Protein AF-A0A3M2A270-F1 (afdb_monomer)

Solvent-accessible surface area (backbone atoms only — not comparable to full-atom values): 14674 Å² total; per-residue (Å²): 142,79,84,81,78,90,74,83,84,80,86,84,86,82,88,83,82,82,80,86,82,91,83,84,91,77,89,85,78,90,77,74,92,72,72,84,69,76,42,48,22,51,71,45,79,48,80,58,94,58,34,42,34,39,27,32,28,34,32,36,78,49,80,43,81,48,70,72,52,77,83,50,47,37,40,48,49,66,48,40,52,73,18,53,33,49,74,41,54,30,77,62,68,30,42,32,30,38,33,34,88,88,45,78,44,83,59,48,69,48,67,34,41,92,74,5,40,32,77,47,40,52,64,62,50,37,56,42,28,46,78,70,79,40,53,66,89,52,38,46,32,38,24,30,26,76,84,20,28,40,37,75,46,55,43,62,60,51,51,53,50,46,51,55,51,51,51,55,34,39,77,70,74,45,77,56,40,52,57,50,25,69,77,36,66,87,43,88,62,19,64,57,23,44,51,54,33,50,51,55,48,50,54,52,48,58,60,50,42,64,49,18,70,78,33,63,69,44,20,55,49,44,54,69,74,40,79,83,43,94,59,44,66,67,37,48,49,49,47,53,60,56,53,66,74,65,69,71,87,79,75,134

Structure (mmCIF, N/CA/C/O backbone):
data_AF-A0A3M2A270-F1
#
_entry.id   AF-A0A3M2A270-F1
#
loop_
_atom_site.group_PDB
_atom_site.id
_atom_site.type_symbol
_atom_site.label_atom_id
_atom_site.label_alt_id
_atom_site.label_comp_id
_atom_site.label_asym_id
_atom_site.label_entity_id
_atom_site.label_seq_id
_atom_site.pdbx_PDB_ins_code
_atom_site.Cartn_x
_atom_site.Cartn_y
_atom_site.Cartn_z
_atom_site.occupancy
_atom_site.B_iso_or_equiv
_atom_site.auth_seq_id
_atom_site.auth_comp_id
_atom_site.auth_asym_id
_atom_site.auth_atom_id
_atom_site.pdbx_PDB_model_num
ATOM 1 N N . MET A 1 1 ? 12.424 -15.930 32.759 1.00 36.59 1 MET A N 1
ATOM 2 C CA . MET A 1 1 ? 13.351 -16.414 31.714 1.00 36.59 1 MET A CA 1
ATOM 3 C C . MET A 1 1 ? 12.569 -17.332 30.791 1.00 36.59 1 MET A C 1
ATOM 5 O O . MET A 1 1 ? 12.272 -18.450 31.177 1.00 36.59 1 MET A O 1
ATOM 9 N N . GLY A 1 2 ? 12.135 -16.823 29.640 1.00 3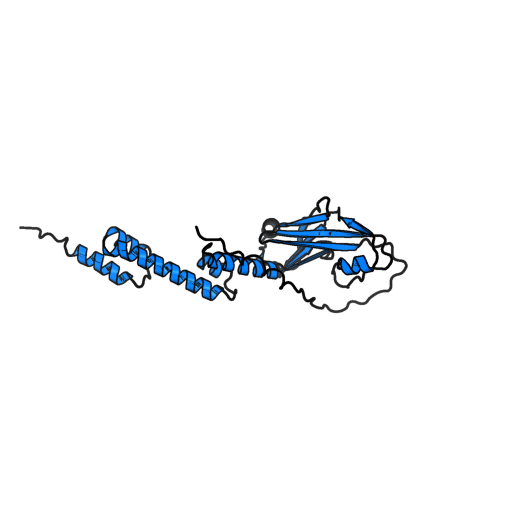9.31 2 GLY A N 1
ATOM 10 C CA . GLY A 1 2 ? 11.423 -17.592 28.618 1.00 39.31 2 GLY A CA 1
ATOM 11 C C . GLY A 1 2 ? 12.088 -17.311 27.277 1.00 39.31 2 GLY A C 1
ATOM 12 O O . GLY A 1 2 ? 12.294 -16.148 26.934 1.00 39.31 2 GLY A O 1
ATOM 13 N N . ALA A 1 3 ? 12.508 -18.362 26.581 1.00 34.25 3 ALA A N 1
ATOM 14 C CA . ALA A 1 3 ? 13.223 -18.261 25.316 1.00 34.25 3 ALA A CA 1
ATOM 15 C C . ALA A 1 3 ? 12.341 -17.607 24.230 1.00 34.25 3 ALA A C 1
ATOM 17 O O . ALA A 1 3 ? 11.165 -17.960 24.114 1.00 34.25 3 ALA A O 1
ATOM 18 N N . PRO A 1 4 ? 12.866 -16.684 23.404 1.00 40.19 4 PRO A N 1
ATOM 19 C CA . PRO A 1 4 ? 12.121 -16.179 22.261 1.00 40.19 4 PRO A CA 1
ATOM 20 C C . PRO A 1 4 ? 12.062 -17.247 21.159 1.00 40.19 4 PRO A C 1
ATOM 22 O O . PRO A 1 4 ? 13.083 -17.711 20.653 1.00 40.19 4 PRO A O 1
ATOM 25 N N . ASN A 1 5 ? 10.836 -17.622 20.791 1.00 36.44 5 ASN A N 1
ATOM 26 C CA . ASN A 1 5 ? 10.499 -18.548 19.712 1.00 36.44 5 ASN A CA 1
ATOM 27 C C . ASN A 1 5 ? 11.196 -18.181 18.388 1.00 36.44 5 ASN A C 1
ATOM 29 O O . ASN A 1 5 ? 10.810 -17.238 17.694 1.00 36.44 5 ASN A O 1
ATOM 33 N N . ALA A 1 6 ? 12.173 -18.997 17.991 1.00 33.81 6 ALA A N 1
ATOM 34 C CA . ALA A 1 6 ? 12.924 -18.917 16.738 1.00 33.81 6 ALA A CA 1
ATOM 35 C C . ALA A 1 6 ? 12.150 -19.463 15.513 1.00 33.81 6 ALA A C 1
ATOM 37 O O . ALA A 1 6 ? 12.722 -20.111 14.639 1.00 33.81 6 ALA A O 1
ATOM 38 N N . LEU A 1 7 ? 10.840 -19.202 15.427 1.00 32.75 7 LEU A N 1
ATOM 39 C CA . LEU A 1 7 ? 9.962 -19.695 14.348 1.00 32.75 7 LEU A CA 1
ATOM 40 C C . LEU A 1 7 ? 9.425 -18.587 13.419 1.00 32.75 7 LEU A C 1
ATOM 42 O O . LEU A 1 7 ? 8.662 -18.859 12.497 1.00 32.75 7 LEU A O 1
ATOM 46 N N . GLY A 1 8 ? 9.855 -17.335 13.602 1.00 29.48 8 GLY A N 1
ATOM 47 C CA . GLY A 1 8 ? 9.321 -16.179 12.867 1.00 29.48 8 GLY A CA 1
ATOM 48 C C . GLY A 1 8 ? 9.911 -15.892 11.478 1.00 29.48 8 GLY A C 1
ATOM 49 O O . GLY A 1 8 ? 9.420 -14.984 10.810 1.00 29.48 8 GLY A O 1
ATOM 50 N N . THR A 1 9 ? 10.944 -16.611 11.020 1.00 33.28 9 THR A N 1
ATOM 51 C CA . THR A 1 9 ? 11.803 -16.117 9.914 1.00 33.28 9 THR A CA 1
ATOM 52 C C . THR A 1 9 ? 11.774 -16.954 8.626 1.00 33.28 9 THR A C 1
ATOM 54 O O . THR A 1 9 ? 12.544 -16.676 7.712 1.00 33.28 9 THR A O 1
ATOM 57 N N . ARG A 1 10 ? 10.903 -17.968 8.490 1.00 30.94 10 ARG A N 1
ATOM 58 C CA . ARG A 1 10 ? 10.929 -18.887 7.322 1.00 30.94 10 ARG A CA 1
ATOM 59 C C . ARG A 1 10 ? 9.674 -18.935 6.433 1.00 30.94 10 ARG A C 1
ATOM 61 O O . ARG A 1 10 ? 9.600 -19.792 5.564 1.00 30.94 10 ARG A O 1
ATOM 68 N N . LEU A 1 11 ? 8.740 -17.986 6.547 1.00 29.84 11 LEU A N 1
ATOM 69 C CA . LEU A 1 11 ? 7.488 -17.977 5.756 1.00 29.84 11 LEU A CA 1
ATOM 70 C C . LEU A 1 11 ? 7.346 -16.823 4.737 1.00 29.84 11 LEU A C 1
ATOM 72 O O . LEU A 1 11 ? 6.239 -16.438 4.384 1.00 29.84 11 LEU A O 1
ATOM 76 N N . LEU A 1 12 ? 8.452 -16.272 4.221 1.00 31.42 12 LEU A N 1
ATOM 77 C CA . LEU A 1 12 ? 8.430 -15.118 3.295 1.00 31.42 12 LEU A CA 1
ATOM 78 C C . LEU A 1 12 ? 9.145 -15.351 1.950 1.00 31.42 12 LEU A C 1
ATOM 80 O O . LEU A 1 12 ? 9.629 -14.406 1.333 1.00 31.42 12 LEU A O 1
ATOM 84 N N . ALA A 1 13 ? 9.196 -16.596 1.465 1.00 30.08 13 ALA A N 1
ATOM 85 C CA . ALA A 1 13 ? 9.806 -16.922 0.167 1.00 30.08 13 ALA A CA 1
ATOM 86 C C . ALA A 1 13 ? 8.816 -17.324 -0.945 1.00 30.08 13 ALA A C 1
ATOM 88 O O . ALA A 1 13 ? 9.240 -17.514 -2.081 1.00 30.08 13 ALA A O 1
ATOM 89 N N . ALA A 1 14 ? 7.509 -17.412 -0.690 1.00 31.69 14 ALA A N 1
ATOM 90 C CA . ALA A 1 14 ? 6.562 -17.883 -1.703 1.00 31.69 14 ALA A CA 1
ATOM 91 C C . ALA A 1 14 ? 5.231 -17.123 -1.640 1.00 31.69 14 ALA A C 1
ATOM 93 O O . ALA A 1 14 ? 4.373 -17.473 -0.844 1.00 31.69 14 ALA A O 1
ATOM 94 N N . ALA A 1 15 ? 5.092 -16.072 -2.459 1.00 29.25 15 ALA A N 1
ATOM 95 C CA . ALA A 1 15 ? 3.832 -15.625 -3.086 1.00 29.25 15 ALA A CA 1
ATOM 96 C C . ALA A 1 15 ? 3.999 -14.239 -3.745 1.00 29.25 15 ALA A C 1
ATOM 98 O O . ALA A 1 15 ? 3.350 -13.273 -3.359 1.00 29.25 15 ALA A O 1
ATOM 99 N N . VAL A 1 16 ? 4.865 -14.119 -4.756 1.00 30.89 16 VAL A N 1
ATOM 100 C CA . VAL A 1 16 ? 4.765 -13.030 -5.750 1.00 30.89 16 VAL A CA 1
ATOM 101 C C . VAL A 1 16 ? 5.110 -13.606 -7.126 1.00 30.89 16 VAL A C 1
ATOM 103 O O . VAL A 1 16 ? 6.147 -13.300 -7.715 1.00 30.89 16 VAL A O 1
ATOM 106 N N . ALA A 1 17 ? 4.244 -14.489 -7.625 1.00 32.25 17 ALA A N 1
ATOM 107 C CA . ALA A 1 17 ? 4.177 -14.801 -9.046 1.00 32.25 17 ALA A CA 1
ATOM 108 C C . ALA A 1 17 ? 3.301 -13.724 -9.707 1.00 32.25 17 ALA A C 1
ATOM 110 O O . ALA A 1 17 ? 2.104 -13.643 -9.440 1.00 32.25 17 ALA A O 1
ATOM 111 N N . LEU A 1 18 ? 3.909 -12.839 -10.505 1.00 34.72 18 LEU A N 1
ATOM 112 C CA . LEU A 1 18 ? 3.166 -11.922 -11.370 1.00 34.72 18 LEU A CA 1
ATOM 113 C C . LEU A 1 18 ? 2.828 -12.657 -12.667 1.00 34.72 18 LEU A C 1
ATOM 115 O O . LEU A 1 18 ? 3.723 -12.915 -13.470 1.00 34.72 18 LEU A O 1
ATOM 119 N N . SER A 1 19 ? 1.545 -12.935 -12.880 1.00 30.92 19 SER A N 1
ATOM 120 C CA . SER A 1 19 ? 1.017 -13.241 -14.208 1.00 30.92 19 SER A CA 1
ATOM 121 C C . SER A 1 19 ? 0.869 -11.948 -15.011 1.00 30.92 19 SER A C 1
ATOM 123 O O . SER A 1 19 ? 0.343 -10.948 -14.514 1.00 30.92 19 SER A O 1
ATOM 125 N N . ALA A 1 20 ? 1.364 -11.989 -16.246 1.00 28.47 20 ALA A N 1
ATOM 126 C CA . ALA A 1 20 ? 1.105 -11.012 -17.291 1.00 28.47 20 ALA A CA 1
ATOM 127 C C . ALA A 1 20 ? -0.364 -11.107 -17.735 1.00 28.47 20 ALA A C 1
ATOM 129 O O . ALA A 1 20 ? -0.919 -12.202 -17.793 1.00 28.47 20 ALA A O 1
ATOM 130 N N . VAL A 1 21 ? -0.981 -9.966 -18.036 1.00 28.84 21 VAL A N 1
ATOM 131 C CA . VAL A 1 21 ? -2.303 -9.882 -18.672 1.00 28.84 21 VAL A CA 1
ATOM 132 C C . VAL A 1 21 ? -2.074 -9.359 -20.090 1.00 28.84 21 VAL A C 1
ATOM 134 O O . VAL A 1 21 ? -1.314 -8.408 -20.258 1.00 28.84 21 VAL A O 1
ATOM 137 N N . ALA A 1 22 ? -2.659 -10.033 -21.081 1.00 31.61 22 ALA A N 1
ATOM 138 C CA . ALA A 1 22 ? -2.492 -9.776 -22.510 1.00 31.61 22 ALA A CA 1
ATOM 139 C C . ALA A 1 22 ? -3.305 -8.559 -23.001 1.00 31.61 22 ALA A C 1
ATOM 141 O O . ALA A 1 22 ? -4.442 -8.371 -22.563 1.00 31.61 22 ALA A O 1
ATOM 142 N N . GLY A 1 23 ? -2.725 -7.790 -23.931 1.00 25.41 23 GLY A N 1
ATOM 143 C CA . GLY A 1 23 ? -3.352 -6.743 -24.746 1.00 25.41 23 GLY A CA 1
ATOM 144 C C . GLY A 1 23 ? -3.237 -7.041 -26.255 1.00 25.41 23 GLY A C 1
ATOM 145 O O . GLY A 1 23 ? -2.484 -7.916 -26.673 1.00 25.41 23 GLY A O 1
ATOM 146 N N . VAL A 1 24 ? -4.091 -6.391 -27.048 1.00 28.05 24 VAL A N 1
ATOM 147 C CA . VAL A 1 24 ? -4.480 -6.678 -28.450 1.00 28.05 24 VAL A CA 1
ATOM 148 C C . VAL A 1 24 ? -3.472 -6.085 -29.463 1.00 28.05 24 VAL A C 1
ATOM 150 O O . VAL A 1 24 ? -2.963 -4.994 -29.225 1.00 28.05 24 VAL A O 1
ATOM 153 N N . PRO A 1 25 ? -3.181 -6.729 -30.619 1.00 34.06 25 PRO A N 1
ATOM 154 C CA . PRO A 1 25 ? -2.015 -6.375 -31.430 1.00 34.06 25 PRO A CA 1
ATOM 155 C C . PRO A 1 25 ? -2.208 -5.100 -32.264 1.00 34.06 25 PRO A C 1
ATOM 157 O O . PRO A 1 25 ? -3.190 -4.959 -32.992 1.00 34.06 25 PRO A O 1
ATOM 160 N N . ALA A 1 26 ? -1.194 -4.230 -32.262 1.00 34.06 26 ALA A N 1
ATOM 161 C CA . ALA A 1 26 ? -0.989 -3.211 -33.291 1.00 34.06 26 ALA A CA 1
ATOM 162 C C . ALA A 1 26 ? 0.129 -3.647 -34.259 1.00 34.06 26 ALA A C 1
ATOM 164 O O . ALA A 1 26 ? 1.165 -4.171 -33.846 1.00 34.06 26 ALA A O 1
ATOM 165 N N . ARG A 1 27 ? -0.122 -3.448 -35.560 1.00 33.31 27 ARG A N 1
ATOM 166 C CA . ARG A 1 27 ? 0.712 -3.848 -36.709 1.00 33.31 27 ARG A CA 1
ATOM 167 C C . ARG A 1 27 ? 2.182 -3.433 -36.559 1.00 33.31 27 ARG A C 1
ATOM 169 O O . ARG A 1 27 ? 2.487 -2.269 -36.323 1.00 33.31 27 ARG A O 1
ATOM 176 N N . ALA A 1 28 ? 3.081 -4.391 -36.781 1.00 36.84 28 ALA A N 1
ATOM 177 C CA . ALA A 1 28 ? 4.520 -4.171 -36.844 1.00 36.84 28 ALA A CA 1
ATOM 178 C C . ALA A 1 28 ? 4.935 -3.681 -38.240 1.00 36.84 28 ALA A C 1
ATOM 180 O O . ALA A 1 28 ? 4.788 -4.404 -39.224 1.00 36.84 28 ALA A O 1
ATOM 181 N N . GLU A 1 29 ? 5.485 -2.471 -38.311 1.00 32.50 29 GLU A N 1
ATOM 182 C CA . GLU A 1 29 ? 6.180 -1.952 -39.490 1.00 32.50 29 GLU A CA 1
ATOM 183 C C . GLU A 1 29 ? 7.683 -2.277 -39.391 1.00 32.50 29 GLU A C 1
ATOM 185 O O . GLU A 1 29 ? 8.310 -2.139 -38.332 1.00 32.50 29 GLU A O 1
ATOM 190 N N . ALA A 1 30 ? 8.252 -2.782 -40.487 1.00 41.62 30 ALA A N 1
ATOM 191 C CA . ALA A 1 30 ? 9.621 -3.281 -40.576 1.00 41.62 30 ALA A CA 1
ATOM 192 C C . ALA A 1 30 ? 10.657 -2.148 -40.445 1.00 41.62 30 ALA A C 1
ATOM 194 O O . ALA A 1 30 ? 10.522 -1.092 -41.055 1.00 41.62 30 ALA A O 1
ATOM 195 N N . ALA A 1 31 ? 11.723 -2.371 -39.668 1.00 41.19 31 ALA A N 1
ATOM 196 C CA . ALA A 1 31 ? 12.756 -1.368 -39.403 1.00 41.19 31 ALA A CA 1
ATOM 197 C C . ALA A 1 31 ? 14.132 -1.804 -39.933 1.00 41.19 31 ALA A C 1
ATOM 199 O O . ALA A 1 31 ? 14.617 -2.878 -39.580 1.00 41.19 31 ALA A O 1
ATOM 200 N N . GLY A 1 32 ? 14.763 -0.918 -40.713 1.00 38.22 32 GLY A N 1
ATOM 201 C CA . GLY A 1 32 ? 16.166 -0.980 -41.140 1.00 38.22 32 GLY A CA 1
ATOM 202 C C . GLY A 1 32 ? 17.188 -0.814 -39.994 1.00 38.22 32 GLY A C 1
ATOM 203 O O . GLY A 1 32 ? 16.821 -0.910 -38.820 1.00 38.22 32 GLY A O 1
ATOM 204 N N . PRO A 1 33 ? 18.483 -0.579 -40.301 1.00 41.66 33 PRO A N 1
ATOM 205 C CA . PRO A 1 33 ? 19.603 -0.794 -39.377 1.00 41.66 33 PRO A CA 1
ATOM 206 C C . PRO A 1 33 ? 19.494 0.090 -38.124 1.00 41.66 33 PRO A C 1
ATOM 208 O O . PRO A 1 33 ? 19.721 1.301 -38.143 1.00 41.66 33 PRO A O 1
ATOM 211 N N . ARG A 1 34 ? 19.101 -0.535 -37.007 1.00 52.22 34 ARG A N 1
ATOM 212 C CA . ARG A 1 34 ? 18.751 0.137 -35.750 1.00 52.22 34 ARG A CA 1
ATOM 213 C C . ARG A 1 34 ? 20.008 0.639 -35.033 1.00 52.22 34 ARG A C 1
ATOM 215 O O . ARG A 1 34 ? 20.802 -0.152 -34.527 1.00 52.22 34 ARG A O 1
ATOM 222 N N . ARG A 1 35 ? 20.138 1.970 -34.907 1.00 54.50 35 ARG A N 1
ATOM 223 C CA . ARG A 1 35 ? 20.958 2.634 -33.870 1.00 54.50 35 ARG A CA 1
ATOM 224 C C . ARG A 1 35 ? 20.791 1.869 -32.555 1.00 54.50 35 ARG A C 1
ATOM 226 O O . ARG A 1 35 ? 19.655 1.611 -32.167 1.00 54.50 35 ARG A O 1
ATOM 233 N N . THR A 1 36 ? 21.889 1.536 -31.871 1.00 53.78 36 THR A N 1
ATOM 234 C CA . THR A 1 36 ? 21.872 0.858 -30.561 1.00 53.78 36 THR A CA 1
ATOM 235 C C . THR A 1 36 ? 20.904 1.559 -29.609 1.00 53.78 36 THR A C 1
ATOM 237 O O . THR A 1 36 ? 21.243 2.585 -29.018 1.00 53.78 36 THR A O 1
ATOM 240 N N . ARG A 1 37 ? 19.686 1.023 -29.480 1.00 72.88 37 ARG A N 1
ATOM 241 C CA . ARG A 1 37 ? 18.672 1.532 -28.559 1.00 72.88 37 ARG A CA 1
ATOM 242 C C . ARG A 1 37 ? 19.165 1.250 -27.144 1.00 72.88 37 ARG A C 1
ATOM 244 O O . ARG A 1 37 ? 19.465 0.110 -26.800 1.00 72.88 37 ARG A O 1
ATOM 251 N N . THR A 1 38 ? 19.300 2.297 -26.335 1.00 84.00 38 THR A N 1
ATOM 252 C CA . THR A 1 38 ? 19.513 2.134 -24.894 1.00 84.00 38 THR A CA 1
ATOM 253 C C . THR A 1 38 ? 18.224 1.595 -24.300 1.00 84.00 38 THR A C 1
ATOM 255 O O . THR A 1 38 ? 17.172 2.215 -24.443 1.00 84.00 38 THR A O 1
ATOM 258 N N . VAL A 1 39 ? 18.314 0.456 -23.624 1.00 87.94 39 VAL A N 1
ATOM 259 C CA . VAL A 1 39 ? 17.166 -0.211 -23.008 1.00 87.94 39 VAL A CA 1
ATOM 260 C C . VAL A 1 39 ? 17.288 -0.100 -21.492 1.00 87.94 39 VAL A C 1
ATOM 262 O O . VAL A 1 39 ? 18.381 -0.247 -20.949 1.00 87.94 39 VAL A O 1
ATOM 265 N N . VAL A 1 40 ? 16.188 0.178 -20.798 1.00 90.25 40 VAL A N 1
ATOM 266 C CA . VAL A 1 40 ? 16.153 0.239 -19.329 1.00 90.25 40 VAL A CA 1
ATOM 267 C C . VAL A 1 40 ? 15.505 -1.034 -18.798 1.00 90.25 40 VAL A C 1
ATOM 269 O O . VAL A 1 40 ? 14.501 -1.483 -19.340 1.00 90.25 40 VAL A O 1
ATOM 272 N N . ALA A 1 41 ? 16.076 -1.613 -17.744 1.00 91.12 41 ALA A N 1
ATOM 273 C CA . ALA A 1 41 ? 15.535 -2.795 -17.082 1.00 91.12 41 ALA A CA 1
ATOM 274 C C . ALA A 1 41 ? 15.604 -2.665 -15.557 1.00 91.12 41 ALA A C 1
ATOM 276 O O . ALA A 1 41 ? 16.515 -2.036 -15.011 1.00 91.12 41 ALA A O 1
ATOM 277 N N . VAL A 1 42 ? 14.669 -3.317 -14.863 1.00 92.69 42 VAL A N 1
ATOM 278 C CA . VAL A 1 42 ? 14.707 -3.465 -13.402 1.00 92.69 42 VAL A CA 1
ATOM 279 C C . VAL A 1 42 ? 15.607 -4.644 -13.051 1.00 92.69 42 VAL A C 1
ATOM 281 O O . VAL A 1 42 ? 15.327 -5.791 -13.404 1.00 92.69 42 VAL A O 1
ATOM 284 N N . ALA A 1 43 ? 16.700 -4.364 -12.349 1.00 92.94 43 ALA A N 1
ATOM 285 C CA . ALA A 1 43 ? 17.675 -5.361 -11.938 1.00 92.94 43 ALA A CA 1
ATOM 286 C C . ALA A 1 43 ? 17.423 -5.923 -10.534 1.00 92.94 43 ALA A C 1
ATOM 288 O O . ALA A 1 43 ? 17.870 -7.029 -10.238 1.00 92.94 43 ALA A O 1
ATOM 289 N N . ASP A 1 44 ? 16.768 -5.157 -9.663 1.00 93.50 44 ASP A N 1
ATOM 290 C CA . ASP A 1 44 ? 16.434 -5.568 -8.299 1.00 93.50 44 ASP A CA 1
ATOM 291 C C . ASP A 1 44 ? 15.209 -4.791 -7.789 1.00 93.50 44 ASP A C 1
ATOM 293 O O . ASP A 1 44 ? 14.945 -3.671 -8.240 1.00 93.50 44 ASP A O 1
ATOM 297 N N . ARG A 1 45 ? 14.468 -5.383 -6.850 1.00 92.06 45 ARG A N 1
ATOM 298 C CA . ARG A 1 45 ? 13.283 -4.795 -6.218 1.00 92.06 45 ARG A CA 1
ATOM 299 C C . ARG A 1 45 ? 13.273 -5.083 -4.720 1.00 92.06 45 ARG A C 1
ATOM 301 O O . ARG A 1 45 ? 13.438 -6.223 -4.295 1.00 92.06 45 ARG A O 1
ATOM 308 N N . LYS A 1 46 ? 13.006 -4.055 -3.918 1.00 91.06 46 LYS A N 1
ATOM 309 C CA . LYS A 1 46 ? 12.773 -4.175 -2.473 1.00 91.06 46 LYS A CA 1
ATOM 310 C C . LYS A 1 46 ? 11.475 -3.461 -2.129 1.00 91.06 46 LYS A C 1
ATOM 312 O O . LYS A 1 46 ? 11.330 -2.280 -2.427 1.00 91.06 46 LYS A O 1
ATOM 317 N N . VAL A 1 47 ? 10.539 -4.176 -1.516 1.00 83.81 47 VAL A N 1
ATOM 318 C CA . VAL A 1 47 ? 9.214 -3.653 -1.160 1.00 83.81 47 VAL A CA 1
ATOM 319 C C . VAL A 1 47 ? 9.095 -3.621 0.357 1.00 83.81 47 VAL A C 1
ATOM 321 O O . VAL A 1 47 ? 9.413 -4.606 1.021 1.00 83.81 47 VAL A O 1
ATOM 324 N N . SER A 1 48 ? 8.643 -2.496 0.898 1.00 80.31 48 SER A N 1
ATOM 325 C CA . SER A 1 48 ? 8.187 -2.376 2.282 1.00 80.31 48 SER A CA 1
ATOM 326 C C . SER A 1 48 ? 6.819 -1.693 2.323 1.00 80.31 48 SER A C 1
ATOM 328 O O . SER A 1 48 ? 6.298 -1.268 1.295 1.00 80.31 48 SER A O 1
ATOM 330 N N . LEU A 1 49 ? 6.237 -1.569 3.518 1.00 71.75 49 LEU A N 1
ATOM 331 C CA . LEU A 1 49 ? 4.923 -0.943 3.708 1.00 71.75 49 LEU A CA 1
ATOM 332 C C . LEU A 1 49 ? 4.865 0.525 3.268 1.00 71.75 49 LEU A C 1
ATOM 334 O O . LEU A 1 49 ? 3.817 0.990 2.838 1.00 71.75 49 LEU A O 1
ATOM 338 N N . ALA A 1 50 ? 5.980 1.245 3.385 1.00 78.62 50 ALA A N 1
ATOM 339 C CA . ALA A 1 50 ? 6.037 2.683 3.130 1.00 78.62 50 ALA A CA 1
ATOM 340 C C . ALA A 1 50 ? 6.689 3.039 1.787 1.00 78.62 50 ALA A C 1
ATOM 342 O O . ALA A 1 50 ? 6.588 4.179 1.338 1.00 78.62 50 ALA A O 1
ATOM 343 N N . GLN A 1 51 ? 7.402 2.101 1.156 1.00 88.62 51 GLN A N 1
ATOM 344 C CA . GLN A 1 51 ? 8.180 2.402 -0.040 1.00 88.62 51 GLN A CA 1
ATOM 345 C C . GLN A 1 51 ? 8.429 1.183 -0.926 1.00 88.62 51 GLN A C 1
ATOM 347 O O . GLN A 1 51 ? 8.599 0.054 -0.461 1.00 88.62 51 GLN A O 1
ATOM 352 N N . VAL A 1 52 ? 8.578 1.455 -2.218 1.00 89.44 52 VAL A N 1
ATOM 353 C CA . VAL A 1 52 ? 9.107 0.525 -3.214 1.00 89.44 52 VAL A CA 1
ATOM 354 C C . VAL A 1 52 ? 10.451 1.061 -3.693 1.00 89.44 52 VAL A C 1
ATOM 356 O O . VAL A 1 52 ? 10.557 2.195 -4.154 1.00 89.44 52 VAL A O 1
ATOM 359 N N . ARG A 1 53 ? 11.505 0.253 -3.578 1.00 94.50 53 ARG A N 1
ATOM 360 C CA . ARG A 1 53 ? 12.833 0.563 -4.113 1.00 94.50 53 ARG A CA 1
ATOM 361 C C . ARG A 1 53 ? 13.102 -0.313 -5.322 1.00 94.50 53 ARG A C 1
ATOM 363 O O . ARG A 1 53 ? 13.060 -1.539 -5.218 1.00 94.50 53 ARG A O 1
ATOM 370 N N . LEU A 1 54 ? 13.419 0.311 -6.446 1.00 94.25 54 LEU A N 1
ATOM 371 C CA . LEU A 1 54 ? 13.709 -0.363 -7.708 1.00 94.25 54 LEU A CA 1
ATOM 372 C C . LEU A 1 54 ? 15.119 0.005 -8.142 1.00 94.25 54 LEU A C 1
ATOM 374 O O . LEU A 1 54 ? 15.454 1.186 -8.193 1.00 94.25 54 LEU A O 1
ATOM 378 N N . ARG A 1 55 ? 15.953 -0.987 -8.448 1.00 96.38 55 ARG A N 1
ATO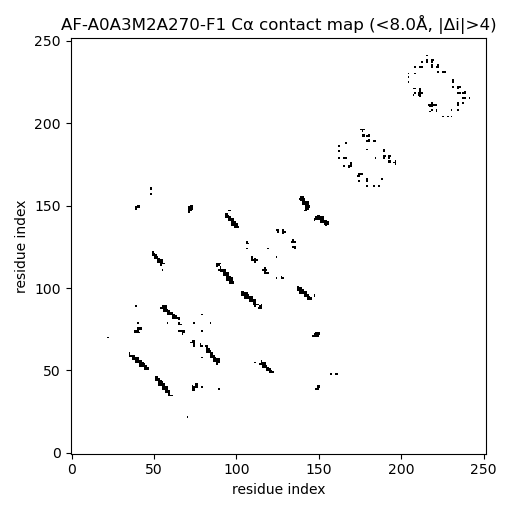M 379 C CA . ARG A 1 55 ? 17.275 -0.739 -9.027 1.00 96.38 55 ARG A CA 1
ATOM 380 C C . ARG A 1 55 ? 17.183 -0.849 -10.533 1.00 96.38 55 ARG A C 1
ATOM 382 O O . ARG A 1 55 ? 16.979 -1.946 -11.051 1.00 96.38 55 ARG A O 1
ATOM 389 N N . PHE A 1 56 ? 17.372 0.260 -11.226 1.00 94.94 56 PHE A N 1
ATOM 390 C CA . PHE A 1 56 ? 17.356 0.309 -12.678 1.00 94.94 56 PHE A CA 1
ATOM 391 C C . PHE A 1 56 ? 18.765 0.214 -13.254 1.00 94.94 56 PHE A C 1
ATOM 393 O O . PHE A 1 56 ? 19.734 0.764 -12.721 1.00 94.94 56 PHE A O 1
ATOM 400 N N . VAL A 1 57 ? 18.870 -0.479 -14.382 1.00 95.25 57 VAL A N 1
ATOM 401 C CA . VAL A 1 57 ? 20.088 -0.550 -15.183 1.00 95.25 57 VAL A CA 1
ATOM 402 C C . VAL A 1 57 ? 19.794 -0.146 -16.617 1.00 95.25 57 VAL A C 1
ATOM 404 O O . VAL A 1 57 ? 18.741 -0.464 -17.167 1.00 95.25 57 VAL A O 1
ATOM 407 N N . GLU A 1 58 ? 20.752 0.537 -17.227 1.00 93.81 58 GLU A N 1
ATOM 408 C CA . GLU A 1 58 ? 20.799 0.761 -18.661 1.00 93.81 58 GLU A CA 1
ATOM 409 C C . GLU A 1 58 ? 21.595 -0.355 -19.330 1.00 93.81 58 GLU A C 1
ATOM 411 O O . GLU A 1 58 ? 22.749 -0.631 -18.985 1.00 93.81 58 GLU A O 1
ATOM 416 N N . ALA A 1 59 ? 20.978 -0.966 -20.328 1.00 91.94 59 ALA A N 1
ATOM 417 C CA . ALA A 1 59 ? 21.583 -1.913 -21.233 1.00 91.94 59 ALA A CA 1
ATOM 418 C C . ALA A 1 59 ? 22.030 -1.188 -22.501 1.00 91.94 59 ALA A C 1
ATOM 420 O O . ALA A 1 59 ? 21.242 -0.514 -23.170 1.00 91.94 59 ALA A O 1
ATOM 421 N N . ARG A 1 60 ? 23.316 -1.320 -22.826 1.00 91.75 60 ARG A N 1
ATOM 422 C CA . ARG A 1 60 ? 23.934 -0.729 -24.018 1.00 91.75 60 ARG A CA 1
ATOM 423 C C . ARG A 1 60 ? 24.788 -1.774 -24.730 1.00 91.75 60 ARG A C 1
ATOM 425 O O . ARG A 1 60 ? 25.227 -2.736 -24.103 1.00 91.75 60 ARG A O 1
ATOM 432 N N . ARG A 1 61 ? 25.094 -1.545 -26.014 1.00 90.69 61 ARG A N 1
ATOM 433 C CA . ARG A 1 61 ? 25.995 -2.399 -26.819 1.00 90.69 61 ARG A CA 1
ATOM 434 C C . ARG A 1 61 ? 25.629 -3.891 -26.715 1.00 90.69 61 ARG A C 1
ATOM 436 O O . ARG A 1 61 ? 26.458 -4.713 -26.334 1.00 90.69 61 ARG A O 1
ATOM 443 N N . CYS A 1 62 ? 24.363 -4.209 -26.962 1.00 89.75 62 CYS A N 1
ATOM 444 C CA . CYS A 1 62 ? 23.867 -5.582 -26.957 1.00 89.75 62 CYS A CA 1
ATOM 445 C C . CYS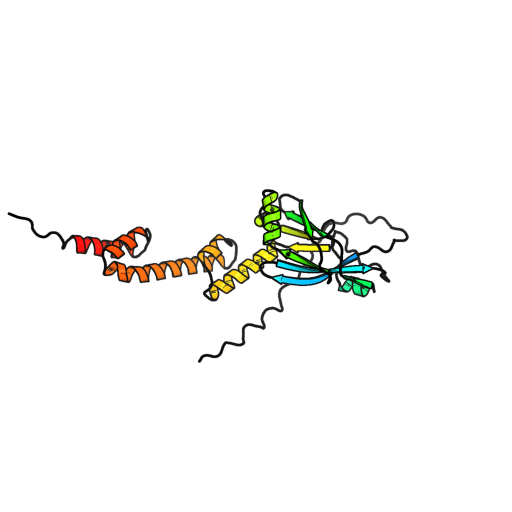 A 1 62 ? 24.348 -6.337 -28.199 1.00 89.75 62 CYS A C 1
ATOM 447 O O . CYS A 1 62 ? 24.479 -5.732 -29.262 1.00 89.75 62 CYS A O 1
ATOM 449 N N . ARG A 1 63 ? 24.618 -7.643 -28.065 1.00 89.56 63 ARG A N 1
ATOM 450 C CA . ARG A 1 63 ? 24.985 -8.489 -29.216 1.00 89.56 63 ARG A CA 1
ATOM 451 C C . ARG A 1 63 ? 23.766 -8.907 -30.036 1.00 89.56 63 ARG A C 1
ATOM 453 O O . ARG A 1 63 ? 23.897 -9.131 -31.230 1.00 89.56 63 ARG A O 1
ATOM 460 N N . SER A 1 64 ? 22.606 -8.995 -29.397 1.00 89.19 64 SER A N 1
ATOM 461 C CA . SER A 1 64 ? 21.303 -9.151 -30.042 1.00 89.19 64 SER A CA 1
ATOM 462 C C . SER A 1 64 ? 20.319 -8.150 -29.444 1.00 89.19 64 SER A C 1
ATOM 464 O O . SER A 1 64 ? 20.555 -7.616 -28.358 1.00 89.19 64 SER A O 1
ATOM 466 N N . GLU A 1 65 ? 19.236 -7.840 -30.153 1.00 84.56 65 GLU A N 1
ATOM 467 C CA . GLU A 1 65 ? 18.192 -6.981 -29.599 1.00 84.56 65 GLU A CA 1
ATOM 468 C C . GLU A 1 65 ? 17.486 -7.740 -28.462 1.00 84.56 65 GLU A C 1
ATOM 470 O O . GLU A 1 65 ? 17.022 -8.864 -28.685 1.00 84.56 65 GLU A O 1
ATOM 475 N N . PRO A 1 66 ? 17.431 -7.193 -27.230 1.00 83.44 66 PRO A N 1
ATOM 476 C CA . PRO A 1 66 ? 16.600 -7.780 -26.191 1.00 83.44 66 PRO A CA 1
ATOM 477 C C . PRO A 1 66 ? 15.163 -7.817 -26.707 1.00 83.44 66 PRO A C 1
ATOM 479 O O . PRO A 1 66 ? 14.751 -6.837 -27.331 1.00 83.44 66 PRO A O 1
ATOM 482 N N . PRO A 1 67 ? 14.395 -8.888 -26.448 1.00 78.50 67 PRO A N 1
ATOM 483 C CA . PRO A 1 67 ? 12.999 -8.927 -26.846 1.00 78.50 67 PRO A CA 1
ATOM 484 C C . PRO A 1 67 ? 12.296 -7.692 -26.281 1.00 78.50 67 PRO A C 1
ATOM 486 O O . PRO A 1 67 ? 12.108 -7.562 -25.070 1.00 78.50 67 PRO A O 1
ATOM 489 N N . SER A 1 68 ? 11.939 -6.759 -27.165 1.00 67.12 68 SER A N 1
ATOM 490 C CA . SER A 1 68 ? 10.954 -5.743 -26.850 1.00 67.12 68 SER A CA 1
ATOM 491 C C . SER A 1 68 ? 9.632 -6.486 -26.860 1.00 67.12 68 SER A C 1
ATOM 493 O O . SER A 1 68 ? 9.049 -6.708 -27.922 1.00 67.12 68 SER A O 1
ATOM 495 N N . GLN A 1 69 ? 9.199 -6.965 -25.698 1.00 59.00 69 GLN A N 1
ATOM 496 C CA . GLN A 1 69 ? 7.814 -7.384 -25.582 1.00 59.00 69 GLN A CA 1
ATOM 497 C C . GLN A 1 69 ? 7.010 -6.111 -25.845 1.00 59.00 69 GLN A C 1
ATOM 499 O O . GLN A 1 69 ? 7.194 -5.124 -25.132 1.00 59.00 69 GLN A O 1
ATOM 504 N N . GLY A 1 70 ? 6.266 -6.076 -26.955 1.00 55.22 70 GLY A N 1
ATOM 505 C CA . GLY A 1 70 ? 5.419 -4.935 -27.298 1.00 55.22 70 GLY A CA 1
ATOM 506 C C . GLY A 1 70 ? 4.551 -4.514 -26.107 1.00 55.22 70 GLY A C 1
ATOM 507 O O . GLY A 1 70 ? 4.394 -5.270 -25.152 1.00 55.22 70 GLY A O 1
ATOM 508 N N . GLU A 1 71 ? 4.003 -3.299 -26.173 1.00 54.75 71 GLU A N 1
ATOM 509 C CA . GLU A 1 71 ? 3.132 -2.717 -25.134 1.00 54.75 71 GLU A CA 1
ATOM 510 C C . GLU A 1 71 ? 3.847 -2.303 -23.834 1.00 54.75 71 GLU A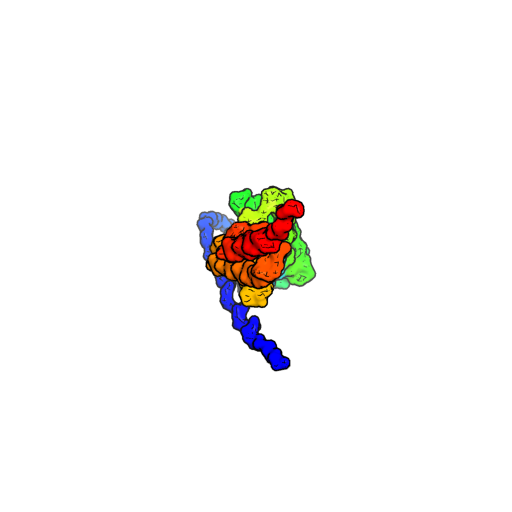 C 1
ATOM 512 O O . GLU A 1 71 ? 3.499 -2.730 -22.737 1.00 54.75 71 GLU A O 1
ATOM 517 N N . GLY A 1 72 ? 4.852 -1.424 -23.931 1.00 58.31 72 GLY A N 1
ATOM 518 C CA . GLY A 1 72 ? 5.301 -0.644 -22.766 1.00 58.31 72 GLY A CA 1
ATOM 519 C C . GLY A 1 72 ? 5.902 -1.459 -21.612 1.00 58.31 72 GLY A C 1
ATOM 520 O O . GLY A 1 72 ? 6.040 -0.947 -20.502 1.00 58.31 72 GLY A O 1
ATOM 521 N N . ARG A 1 73 ? 6.287 -2.720 -21.842 1.00 73.12 73 ARG A N 1
ATOM 522 C CA . ARG A 1 73 ? 6.953 -3.552 -20.838 1.00 73.12 73 ARG A CA 1
ATOM 523 C C . ARG A 1 73 ? 8.471 -3.466 -20.987 1.00 73.12 73 ARG A C 1
ATOM 525 O O . ARG A 1 73 ? 9.036 -3.867 -22.002 1.00 73.12 73 ARG A O 1
ATOM 532 N N . ALA A 1 74 ? 9.149 -3.039 -19.923 1.00 78.56 74 ALA A N 1
ATOM 533 C CA . ALA A 1 74 ? 10.605 -3.142 -19.837 1.00 78.56 74 ALA A CA 1
ATOM 534 C C . ALA A 1 74 ? 11.053 -4.614 -19.922 1.00 78.56 74 ALA A C 1
ATOM 536 O O . ALA A 1 74 ? 10.481 -5.468 -19.228 1.00 78.56 74 ALA A O 1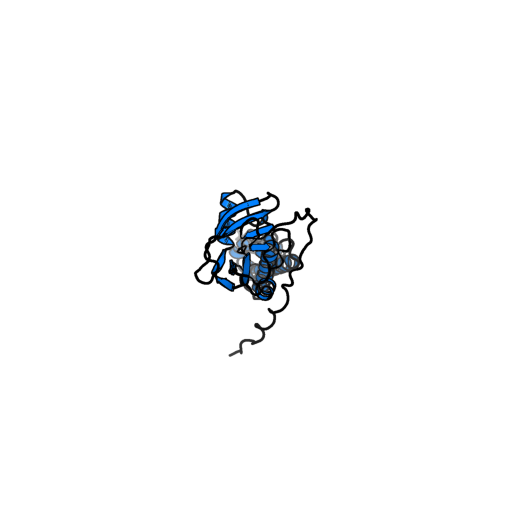
ATOM 537 N N . PRO A 1 75 ? 12.112 -4.929 -20.688 1.00 85.75 75 PRO A N 1
ATOM 538 C CA . PRO A 1 75 ? 12.676 -6.265 -20.674 1.00 85.75 75 PRO A CA 1
ATOM 539 C C . PRO A 1 75 ? 13.228 -6.587 -19.289 1.00 85.75 75 PRO A C 1
ATOM 541 O O . PRO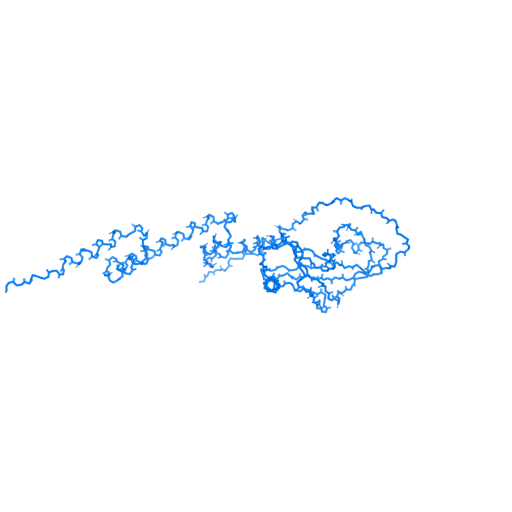 A 1 75 ? 13.764 -5.745 -18.559 1.00 85.75 75 PRO A O 1
ATOM 544 N N . THR A 1 76 ? 13.102 -7.850 -18.920 1.00 88.31 76 THR A N 1
ATOM 545 C CA . THR A 1 76 ? 13.629 -8.372 -17.668 1.00 88.31 76 THR A CA 1
ATOM 546 C C . THR A 1 76 ? 15.155 -8.391 -17.695 1.00 88.31 76 THR A C 1
ATOM 548 O O . THR A 1 76 ? 15.792 -8.522 -18.743 1.00 88.31 76 THR A O 1
ATOM 551 N N . LEU A 1 77 ? 15.780 -8.354 -16.514 1.00 90.50 77 LEU A N 1
ATOM 552 C CA . LEU A 1 77 ? 17.236 -8.483 -16.409 1.00 90.50 77 LEU A CA 1
ATOM 553 C C . LEU A 1 77 ? 17.761 -9.773 -17.068 1.00 90.50 77 LEU A C 1
ATOM 555 O O . LEU A 1 77 ? 18.868 -9.783 -17.605 1.00 90.50 77 LEU A O 1
ATOM 559 N N . ARG A 1 78 ? 16.976 -10.858 -17.037 1.00 91.69 78 ARG A N 1
ATOM 560 C CA . ARG A 1 78 ? 17.322 -12.134 -17.677 1.00 91.69 78 ARG A CA 1
ATOM 561 C C . ARG A 1 78 ? 17.398 -11.993 -19.197 1.00 91.69 78 ARG A C 1
ATOM 563 O O . ARG A 1 78 ? 18.390 -12.422 -19.778 1.00 91.69 78 ARG A O 1
ATOM 570 N N . GLU A 1 79 ? 16.402 -11.366 -19.816 1.00 91.19 79 GLU A N 1
ATOM 571 C CA . GLU A 1 79 ? 16.360 -11.118 -21.266 1.00 91.19 79 GLU A CA 1
ATOM 572 C C . GLU A 1 79 ? 17.511 -10.210 -21.711 1.00 91.19 79 GLU A C 1
ATOM 574 O O . GLU A 1 79 ? 18.219 -10.512 -22.670 1.00 91.19 79 GLU A O 1
ATOM 579 N N . VAL A 1 80 ? 17.782 -9.149 -20.950 1.00 91.50 80 VAL A N 1
ATOM 580 C CA . VAL A 1 80 ? 18.907 -8.246 -21.225 1.00 91.50 80 VAL A CA 1
ATOM 581 C C . VAL A 1 80 ? 20.263 -8.959 -21.114 1.00 91.50 80 VAL A C 1
ATOM 583 O O . VAL A 1 80 ? 21.170 -8.717 -21.914 1.00 91.50 80 VAL A O 1
ATOM 586 N N . ARG A 1 81 ? 20.424 -9.856 -20.134 1.00 92.69 81 ARG A N 1
ATOM 587 C CA . ARG A 1 81 ? 21.641 -10.674 -19.997 1.00 92.69 81 ARG A CA 1
ATOM 588 C C . ARG A 1 81 ? 21.779 -11.685 -21.134 1.00 92.69 81 ARG A C 1
ATOM 590 O O . ARG A 1 81 ? 22.886 -11.855 -21.639 1.00 92.69 81 ARG A O 1
ATOM 597 N N . ALA A 1 82 ? 20.681 -12.310 -21.562 1.00 93.56 82 ALA A N 1
ATOM 598 C CA . ALA A 1 82 ? 20.670 -13.225 -22.705 1.00 93.56 82 ALA A CA 1
ATOM 599 C C . ALA A 1 82 ? 21.105 -12.520 -24.002 1.00 93.56 82 ALA A C 1
ATOM 601 O O . ALA A 1 82 ? 21.877 -13.080 -24.776 1.00 93.56 82 ALA A O 1
ATOM 602 N N . ALA A 1 83 ? 20.725 -11.250 -24.167 1.00 91.62 83 ALA A N 1
ATOM 603 C CA . ALA A 1 83 ? 21.170 -10.379 -25.257 1.00 91.62 83 ALA A CA 1
ATOM 604 C C . ALA A 1 83 ? 22.643 -9.913 -25.158 1.00 91.62 83 ALA A C 1
ATOM 606 O O . ALA A 1 83 ? 23.133 -9.152 -26.002 1.00 91.62 83 ALA A O 1
ATOM 607 N N . ARG A 1 84 ? 23.373 -10.357 -24.121 1.00 94.12 84 ARG A N 1
ATOM 608 C CA . ARG A 1 84 ? 24.783 -10.027 -23.843 1.00 94.12 84 ARG A CA 1
ATOM 609 C C . ARG A 1 84 ? 25.061 -8.518 -23.853 1.00 94.12 84 ARG A C 1
ATOM 611 O O . ARG A 1 84 ? 26.098 -8.071 -24.341 1.00 94.12 84 ARG A O 1
ATOM 618 N N . CYS A 1 85 ? 24.130 -7.729 -23.323 1.00 93.19 85 CYS A N 1
ATOM 619 C CA . CYS A 1 85 ? 24.292 -6.284 -23.197 1.00 93.19 85 CYS A CA 1
ATOM 620 C C . CYS A 1 85 ? 25.318 -5.907 -22.123 1.00 93.19 85 CYS A C 1
ATOM 622 O O . CYS A 1 85 ? 25.423 -6.551 -21.076 1.00 93.19 85 CYS A O 1
ATOM 624 N N . ARG A 1 86 ? 26.008 -4.779 -22.322 1.00 94.81 86 ARG A N 1
ATOM 625 C CA . ARG A 1 86 ? 26.769 -4.118 -21.257 1.00 94.81 86 ARG A CA 1
ATOM 626 C C . ARG A 1 86 ? 25.801 -3.366 -20.345 1.00 94.81 86 ARG A C 1
ATOM 628 O O . ARG A 1 86 ? 25.138 -2.429 -20.785 1.00 94.81 86 ARG A O 1
ATOM 635 N N . LEU A 1 87 ? 25.760 -3.761 -19.077 1.00 95.19 87 LEU A N 1
ATOM 636 C CA . LEU A 1 87 ? 24.902 -3.162 -18.056 1.00 95.19 87 LEU A CA 1
ATOM 637 C C . LEU A 1 87 ? 25.626 -2.041 -17.308 1.00 95.19 87 LEU A C 1
ATOM 639 O O . LEU A 1 87 ? 26.788 -2.195 -16.924 1.00 95.19 87 LEU A O 1
ATOM 643 N N . ARG A 1 88 ? 24.931 -0.931 -17.061 1.00 96.69 88 ARG A N 1
ATOM 644 C CA . ARG A 1 88 ? 25.372 0.140 -16.156 1.00 96.69 88 ARG A CA 1
ATOM 645 C C . ARG A 1 88 ? 24.212 0.591 -15.268 1.00 96.69 88 ARG A C 1
ATOM 647 O O . ARG A 1 88 ? 23.070 0.481 -15.703 1.00 96.69 88 ARG A O 1
ATOM 654 N N . PRO A 1 89 ? 24.465 1.099 -14.051 1.00 96.94 89 PRO A N 1
ATOM 655 C CA . PRO A 1 89 ? 23.427 1.766 -13.272 1.00 96.94 89 PRO A CA 1
ATOM 656 C C . PRO A 1 89 ? 22.769 2.890 -14.078 1.00 96.94 89 PRO A C 1
ATOM 658 O O . PRO A 1 89 ? 23.471 3.639 -14.762 1.00 96.94 89 PRO A O 1
ATOM 661 N N . LEU A 1 90 ? 21.443 3.001 -14.001 1.00 94.81 90 LEU A N 1
ATOM 662 C CA . LEU A 1 90 ? 20.715 4.137 -14.565 1.00 94.81 90 LEU A CA 1
ATOM 663 C C . LEU A 1 90 ? 21.115 5.421 -13.824 1.00 94.81 90 LEU A C 1
ATOM 665 O O . LEU A 1 90 ? 21.170 5.419 -12.598 1.00 94.81 90 LEU A O 1
ATOM 669 N N . ARG A 1 91 ? 21.397 6.503 -14.559 1.00 94.94 91 ARG A N 1
ATOM 670 C CA . ARG A 1 91 ? 21.824 7.798 -13.986 1.00 94.94 91 ARG A CA 1
ATOM 671 C C . ARG A 1 91 ? 20.929 8.979 -14.348 1.00 94.94 91 ARG A C 1
ATOM 673 O O . ARG A 1 91 ? 21.216 10.092 -13.936 1.00 94.94 91 ARG A O 1
ATOM 680 N N . ARG A 1 92 ? 19.881 8.745 -15.134 1.00 94.12 92 ARG A N 1
ATOM 681 C CA . ARG A 1 92 ? 18.931 9.777 -15.554 1.00 94.12 92 ARG A CA 1
ATOM 682 C C . ARG A 1 92 ? 17.620 9.644 -14.793 1.00 94.12 92 ARG A C 1
ATOM 684 O O . ARG A 1 92 ? 17.192 8.519 -14.521 1.00 94.12 92 ARG A O 1
ATOM 691 N N . ALA A 1 93 ? 16.988 10.783 -14.546 1.00 94.50 93 ALA A N 1
ATOM 692 C CA . ALA A 1 93 ? 15.638 10.880 -14.026 1.00 94.50 93 ALA A CA 1
ATOM 693 C C . ALA A 1 93 ? 14.655 10.029 -14.840 1.00 94.50 93 ALA A C 1
ATOM 695 O O . ALA A 1 93 ? 14.743 9.968 -16.074 1.00 94.50 93 ALA A O 1
ATOM 696 N N . LEU A 1 94 ? 13.695 9.402 -14.162 1.00 92.38 94 LEU A N 1
ATOM 697 C CA . LEU A 1 94 ? 12.564 8.742 -14.811 1.00 92.38 94 LEU A CA 1
ATOM 698 C C . LEU A 1 94 ? 11.266 9.473 -14.473 1.00 92.38 94 LEU A C 1
ATOM 700 O O . LEU A 1 94 ? 11.027 9.718 -13.291 1.00 92.38 94 LEU A O 1
ATOM 704 N N . PRO A 1 95 ? 10.405 9.784 -15.460 1.00 93.69 95 PRO A N 1
ATOM 705 C CA . PRO A 1 95 ? 9.073 10.290 -15.164 1.00 93.69 95 PRO A CA 1
ATOM 706 C C . PRO A 1 95 ? 8.261 9.232 -14.419 1.00 93.69 95 PRO A C 1
ATOM 708 O O . PRO A 1 95 ? 8.477 8.028 -14.597 1.00 93.69 95 PRO A O 1
ATOM 711 N N . VAL A 1 96 ? 7.329 9.690 -13.591 1.00 93.94 96 VAL A N 1
ATOM 712 C CA . VAL A 1 96 ? 6.379 8.841 -12.881 1.00 93.94 96 VAL A CA 1
ATOM 713 C C . VAL A 1 96 ? 4.971 9.336 -13.114 1.00 93.94 96 VAL A C 1
ATOM 715 O O . VAL A 1 96 ? 4.669 10.510 -12.908 1.00 93.94 96 VAL A O 1
ATOM 718 N N . ARG A 1 97 ? 4.100 8.408 -13.494 1.00 94.62 97 ARG A N 1
ATOM 719 C CA . ARG A 1 97 ? 2.683 8.647 -13.744 1.00 94.62 97 ARG A CA 1
ATOM 720 C C . ARG A 1 97 ? 1.842 7.762 -12.847 1.00 94.62 97 ARG A C 1
ATOM 722 O O . ARG A 1 97 ? 2.207 6.620 -12.579 1.00 94.62 97 ARG A O 1
ATOM 729 N N . ALA A 1 98 ? 0.699 8.268 -12.428 1.00 94.56 98 ALA A N 1
ATOM 730 C CA . ALA A 1 98 ? -0.378 7.466 -11.882 1.00 94.56 98 ALA A CA 1
ATOM 731 C C . ALA A 1 98 ? -1.384 7.166 -12.990 1.00 94.56 98 ALA A C 1
ATOM 733 O O . ALA A 1 98 ? -1.758 8.063 -13.744 1.00 94.56 98 ALA A O 1
ATOM 734 N N . ARG A 1 99 ? -1.838 5.917 -13.067 1.00 94.38 99 ARG A N 1
ATOM 735 C CA . ARG A 1 99 ? -2.951 5.505 -13.920 1.00 94.38 99 ARG A CA 1
ATOM 736 C C . ARG A 1 99 ? -4.075 4.952 -13.053 1.00 94.38 99 ARG A C 1
ATOM 738 O O . ARG A 1 99 ? -3.849 4.089 -12.199 1.00 94.38 99 ARG A O 1
ATOM 745 N N . GLY A 1 100 ? -5.279 5.460 -13.273 1.00 93.94 100 GLY A N 1
ATOM 746 C CA . GLY A 1 100 ? -6.469 5.162 -12.483 1.00 93.94 100 GLY A CA 1
ATOM 747 C C . GLY A 1 100 ? -7.750 5.253 -13.304 1.00 93.94 100 GLY A C 1
ATOM 748 O O . GLY A 1 100 ? -7.711 5.258 -14.534 1.00 93.94 100 GLY A O 1
ATOM 749 N N . THR A 1 101 ? -8.894 5.340 -12.628 1.00 89.94 101 THR A N 1
ATOM 750 C CA . THR A 1 101 ? -10.200 5.575 -13.282 1.00 89.94 101 THR A CA 1
ATOM 751 C C . THR A 1 101 ? -10.291 6.963 -13.919 1.00 89.94 101 THR A C 1
ATOM 753 O O . THR A 1 101 ? -11.023 7.150 -14.883 1.00 89.94 101 THR A O 1
ATOM 756 N N . PHE A 1 102 ? -9.496 7.914 -13.427 1.00 91.50 102 PHE A N 1
ATOM 757 C CA . PHE A 1 102 ? -9.361 9.279 -13.942 1.00 91.50 102 PHE A CA 1
ATOM 758 C C . PHE A 1 102 ? -8.458 9.392 -15.187 1.00 91.50 102 PHE A C 1
ATOM 760 O O . PHE A 1 102 ? -8.186 10.496 -15.653 1.00 91.50 102 PHE A O 1
ATOM 767 N N . GLY A 1 103 ? -7.933 8.279 -15.710 1.00 94.12 103 GLY A N 1
ATOM 768 C CA . GLY A 1 103 ? -6.939 8.287 -16.782 1.00 94.12 103 GLY A CA 1
ATOM 769 C C . GLY A 1 103 ? -5.507 8.343 -16.247 1.00 94.12 103 GLY A C 1
ATOM 770 O O . GLY A 1 103 ? -5.149 7.565 -15.362 1.00 94.12 103 GLY A O 1
ATOM 771 N N . ILE A 1 104 ? -4.668 9.211 -16.823 1.00 93.75 104 ILE A N 1
ATOM 772 C CA . ILE A 1 104 ? -3.230 9.307 -16.520 1.00 93.75 104 ILE A CA 1
ATOM 773 C C . ILE A 1 104 ? -2.917 10.668 -15.890 1.00 93.75 104 ILE A C 1
ATOM 775 O O . ILE A 1 104 ? -3.270 11.706 -16.444 1.00 93.75 104 ILE A O 1
ATOM 779 N N . ALA A 1 105 ? -2.192 10.667 -14.770 1.00 94.12 105 ALA A N 1
ATOM 780 C CA . ALA A 1 105 ? -1.704 11.866 -14.095 1.00 94.12 105 ALA A CA 1
ATOM 781 C C . ALA A 1 105 ? -0.179 11.829 -13.920 1.00 94.12 105 ALA A C 1
ATOM 783 O O . ALA A 1 105 ? 0.365 10.913 -13.308 1.00 94.12 105 ALA A O 1
ATOM 784 N N . GLU A 1 106 ? 0.518 12.853 -14.412 1.00 94.12 106 GLU A N 1
ATOM 785 C CA . GLU A 1 106 ? 1.973 13.018 -14.256 1.00 94.12 106 GLU A CA 1
ATOM 786 C C . GLU A 1 106 ? 2.329 13.452 -12.828 1.00 94.12 106 GLU A C 1
ATOM 788 O O . GLU A 1 106 ? 1.992 14.567 -12.424 1.00 94.12 106 GLU A O 1
ATOM 793 N N . LEU A 1 107 ? 3.014 12.602 -12.061 1.00 92.69 107 LEU A N 1
ATOM 794 C CA . LEU A 1 107 ? 3.391 12.875 -10.666 1.00 92.69 107 LEU A CA 1
ATOM 795 C C . LEU A 1 107 ? 4.737 13.601 -10.528 1.00 92.69 107 LEU A C 1
ATOM 797 O O . LEU A 1 107 ? 5.008 14.181 -9.477 1.00 92.69 107 LEU A O 1
ATOM 801 N N . GLY A 1 108 ? 5.571 13.581 -11.570 1.00 93.19 108 GLY A N 1
ATOM 802 C CA . GLY A 1 108 ? 6.883 14.231 -11.597 1.00 93.19 108 GLY A CA 1
ATOM 803 C C . GLY A 1 108 ? 7.977 13.291 -12.094 1.00 93.19 108 GLY A C 1
ATOM 804 O O . GLY A 1 108 ? 7.714 12.378 -12.875 1.00 93.19 108 GLY A O 1
ATOM 805 N N . THR A 1 109 ? 9.208 13.506 -11.639 1.00 94.75 109 THR A N 1
ATOM 806 C CA . THR A 1 109 ? 10.362 12.657 -11.956 1.00 94.75 109 THR A CA 1
ATOM 807 C C . THR A 1 109 ? 10.983 12.077 -10.692 1.00 94.75 109 THR A C 1
ATOM 809 O O . THR A 1 109 ? 10.902 12.654 -9.609 1.00 94.75 109 THR A O 1
ATOM 812 N N . LEU A 1 110 ? 11.611 10.912 -10.829 1.00 93.75 110 LEU A N 1
ATOM 813 C CA . LEU A 1 110 ? 12.402 10.282 -9.784 1.00 93.75 110 LEU A CA 1
ATOM 814 C C . LEU A 1 110 ? 13.854 10.167 -10.222 1.00 93.75 110 LEU A C 1
ATOM 816 O O . LEU A 1 110 ? 14.156 9.578 -11.264 1.00 93.75 110 LEU A O 1
ATOM 820 N N . GLU A 1 111 ? 14.744 10.682 -9.382 1.00 95.38 111 GLU A N 1
ATOM 821 C CA . GLU A 1 111 ? 16.183 10.617 -9.597 1.00 95.38 111 GLU A CA 1
ATOM 822 C C . GLU A 1 111 ? 16.756 9.301 -9.046 1.00 95.38 111 GLU A C 1
ATOM 824 O O . GLU A 1 111 ? 16.518 8.963 -7.879 1.00 95.38 111 GLU A O 1
ATOM 829 N N . PRO A 1 112 ? 17.505 8.529 -9.853 1.00 95.81 112 PRO A N 1
ATOM 830 C CA . PRO A 1 112 ? 18.234 7.373 -9.357 1.00 95.81 112 PRO A CA 1
ATOM 831 C C . PRO A 1 112 ? 19.477 7.790 -8.559 1.00 95.81 112 PRO A C 1
ATOM 833 O O . PRO A 1 112 ? 20.173 8.742 -8.908 1.00 95.81 112 PRO A O 1
ATOM 836 N N . ASP A 1 113 ? 19.818 7.016 -7.529 1.00 96.81 113 ASP A N 1
ATOM 837 C CA . ASP A 1 113 ? 21.094 7.160 -6.825 1.00 96.81 113 ASP A CA 1
ATOM 838 C C . ASP A 1 113 ? 22.293 6.653 -7.657 1.0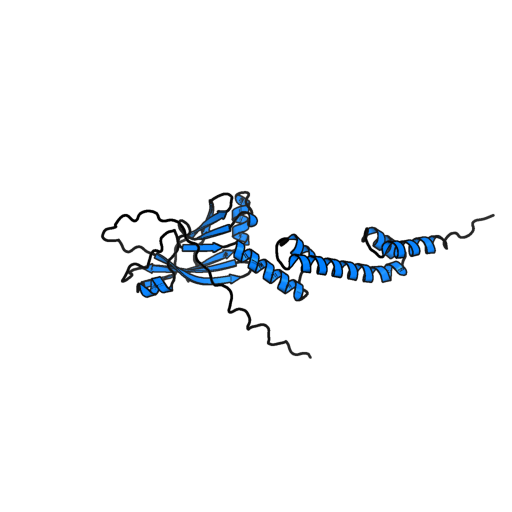0 96.81 113 ASP A C 1
ATOM 840 O O . ASP A 1 113 ? 22.167 6.179 -8.791 1.00 96.81 113 ASP A O 1
ATOM 844 N N . ALA A 1 114 ? 23.498 6.698 -7.078 1.00 96.12 114 ALA A N 1
ATOM 845 C CA . ALA A 1 114 ? 24.702 6.262 -7.778 1.00 96.12 114 ALA A CA 1
ATOM 846 C C . ALA A 1 114 ? 24.712 4.766 -8.163 1.00 96.12 114 ALA A C 1
ATOM 848 O O . ALA A 1 114 ? 25.377 4.355 -9.120 1.00 96.12 114 ALA A O 1
ATOM 849 N N . ALA A 1 115 ? 23.965 3.933 -7.450 1.00 96.62 115 ALA A N 1
ATOM 850 C CA . ALA A 1 115 ? 23.811 2.519 -7.763 1.00 96.62 115 ALA A CA 1
ATOM 851 C C . ALA A 1 115 ? 22.589 2.241 -8.662 1.00 96.62 115 ALA A C 1
ATOM 853 O O . ALA A 1 115 ? 22.332 1.079 -9.000 1.00 96.62 115 ALA A O 1
ATOM 854 N N . GLY A 1 116 ? 21.881 3.285 -9.107 1.00 95.88 116 GLY A N 1
ATOM 855 C CA . GLY A 1 116 ? 20.699 3.189 -9.958 1.00 95.88 116 GLY A CA 1
ATOM 856 C C . GLY A 1 116 ? 19.416 2.890 -9.185 1.00 95.88 116 GLY A C 1
ATOM 857 O O . GLY A 1 116 ? 18.440 2.445 -9.790 1.00 95.88 116 GLY A O 1
ATOM 858 N N . TRP A 1 117 ? 19.401 3.053 -7.858 1.00 97.31 117 TRP A N 1
ATOM 859 C CA . TRP A 1 117 ? 18.184 2.870 -7.072 1.00 97.31 117 TRP A CA 1
ATOM 860 C C . TRP A 1 117 ? 17.291 4.091 -7.145 1.00 97.31 117 TRP A C 1
ATOM 862 O O . TRP A 1 117 ? 17.703 5.201 -6.832 1.00 97.31 117 TRP A O 1
ATOM 872 N N . ILE A 1 118 ? 16.026 3.834 -7.438 1.00 94.88 118 ILE A N 1
ATOM 873 C CA . ILE A 1 118 ? 14.934 4.781 -7.304 1.00 94.88 118 ILE A CA 1
ATOM 874 C C . ILE A 1 118 ? 14.080 4.358 -6.113 1.00 94.88 118 ILE A C 1
ATOM 876 O O . ILE A 1 118 ? 13.771 3.173 -5.938 1.00 94.88 118 ILE A O 1
ATOM 880 N N . ARG A 1 119 ? 13.706 5.333 -5.284 1.00 94.50 119 ARG A N 1
ATOM 881 C CA . ARG A 1 119 ? 12.797 5.155 -4.152 1.00 94.50 119 ARG A CA 1
ATOM 882 C C . ARG A 1 119 ? 11.457 5.800 -4.482 1.00 94.50 119 ARG A C 1
ATOM 884 O O . ARG A 1 119 ? 11.385 7.008 -4.664 1.00 94.50 119 ARG A O 1
ATOM 891 N N . VAL A 1 120 ? 10.405 4.993 -4.490 1.00 90.12 120 VAL A N 1
ATOM 892 C CA . VAL A 1 120 ? 9.015 5.442 -4.580 1.00 90.12 120 VAL A CA 1
ATOM 893 C C . VAL A 1 120 ? 8.423 5.358 -3.176 1.00 90.12 120 VAL A C 1
ATOM 895 O O . VAL A 1 120 ? 8.204 4.258 -2.669 1.00 90.12 120 VAL A O 1
ATOM 898 N N . SER A 1 121 ? 8.230 6.501 -2.518 1.00 90.06 121 SER A N 1
ATOM 899 C CA . SER A 1 121 ? 7.558 6.570 -1.212 1.00 90.06 121 SER A CA 1
ATOM 900 C C . SER A 1 121 ? 6.050 6.662 -1.414 1.00 90.06 121 SER A C 1
ATOM 902 O O . SER A 1 121 ? 5.602 7.456 -2.237 1.00 90.06 121 SER A O 1
ATOM 904 N N . VAL A 1 122 ? 5.272 5.895 -0.646 1.00 85.06 122 VAL A N 1
ATOM 905 C CA . VAL A 1 122 ? 3.801 5.963 -0.689 1.00 85.06 122 VAL A CA 1
ATOM 906 C C . VAL A 1 122 ? 3.315 7.362 -0.308 1.00 85.06 122 VAL A C 1
ATOM 908 O O . VAL A 1 122 ? 2.440 7.887 -0.981 1.00 85.06 122 VAL A O 1
ATOM 911 N N . ALA A 1 123 ? 3.937 7.996 0.692 1.00 84.19 123 ALA A N 1
ATOM 912 C CA . ALA A 1 123 ? 3.594 9.359 1.100 1.00 84.19 123 ALA A CA 1
ATOM 913 C C . ALA A 1 123 ? 3.861 10.379 -0.018 1.00 84.19 123 ALA A C 1
ATOM 915 O O . ALA A 1 123 ? 3.004 11.186 -0.332 1.00 84.19 123 ALA A O 1
ATOM 916 N N . ALA A 1 124 ? 5.007 10.281 -0.703 1.00 88.62 124 ALA A N 1
ATOM 917 C CA . ALA A 1 124 ? 5.323 11.197 -1.802 1.00 88.62 124 ALA A CA 1
ATOM 918 C C . ALA A 1 124 ? 4.370 11.030 -3.000 1.00 88.62 124 ALA A C 1
ATOM 920 O O . ALA A 1 124 ? 4.092 11.992 -3.716 1.00 88.62 124 ALA A O 1
ATOM 921 N N . VAL A 1 125 ? 3.883 9.806 -3.231 1.00 89.75 125 VAL A N 1
ATOM 922 C CA . VAL A 1 125 ? 2.850 9.531 -4.237 1.00 89.75 125 VAL A CA 1
ATOM 923 C C . VAL A 1 125 ? 1.522 10.152 -3.810 1.00 89.75 125 VAL A C 1
ATOM 925 O O . VAL A 1 125 ? 0.914 10.841 -4.621 1.00 89.75 125 VAL A O 1
ATOM 928 N N . ASP A 1 126 ? 1.105 9.952 -2.559 1.00 88.94 126 ASP A N 1
ATOM 929 C CA . ASP A 1 126 ? -0.126 10.524 -2.001 1.00 88.94 126 ASP A CA 1
ATOM 930 C C . ASP A 1 126 ? -0.115 12.059 -2.064 1.00 88.94 126 ASP A C 1
ATOM 932 O O . ASP A 1 126 ? -1.028 12.656 -2.623 1.00 88.94 126 ASP A O 1
ATOM 936 N N . ASP A 1 127 ? 0.980 12.704 -1.654 1.00 88.38 127 ASP A N 1
ATOM 937 C CA . ASP A 1 127 ? 1.164 14.158 -1.765 1.00 88.38 127 ASP A CA 1
ATOM 938 C C . ASP A 1 127 ? 1.124 14.639 -3.229 1.00 88.38 127 ASP A C 1
ATOM 940 O O . ASP A 1 127 ? 0.603 15.711 -3.558 1.00 88.38 127 ASP A O 1
ATOM 944 N N . GLY A 1 128 ? 1.703 13.857 -4.145 1.00 90.94 128 GLY A N 1
ATOM 945 C CA . GLY A 1 128 ? 1.664 14.126 -5.583 1.00 90.94 128 GLY A CA 1
ATOM 946 C C . GLY A 1 128 ? 0.250 14.056 -6.163 1.00 90.94 128 GLY A C 1
ATOM 947 O O . GLY A 1 128 ? -0.097 14.866 -7.024 1.00 90.94 128 GLY A O 1
ATOM 948 N N . LEU A 1 129 ? -0.559 13.117 -5.673 1.00 90.69 129 LEU A N 1
ATOM 949 C CA . LEU A 1 129 ? -1.961 12.948 -6.048 1.00 90.69 129 LEU A CA 1
ATOM 950 C C . LEU A 1 129 ? -2.843 14.031 -5.424 1.00 90.69 129 LEU A C 1
ATOM 952 O O . LEU A 1 129 ? -3.640 14.639 -6.137 1.00 90.69 129 LEU A O 1
ATOM 956 N N . GLY A 1 130 ? -2.640 14.350 -4.145 1.00 92.06 130 GLY A N 1
ATOM 957 C CA . GLY A 1 130 ? -3.402 15.369 -3.425 1.00 92.06 130 GLY A CA 1
ATOM 958 C C . GLY A 1 130 ? -3.289 16.749 -4.074 1.00 92.06 130 GLY A C 1
ATOM 959 O O . GLY A 1 130 ? -4.292 17.439 -4.245 1.00 92.06 130 GLY A O 1
ATOM 960 N N . ARG A 1 131 ? -2.100 17.111 -4.580 1.00 92.81 131 ARG A N 1
ATOM 961 C CA . ARG A 1 131 ? -1.892 18.341 -5.378 1.00 92.81 131 ARG A CA 1
ATOM 962 C C . ARG A 1 131 ? -2.691 18.388 -6.687 1.00 92.81 131 ARG A C 1
ATOM 964 O O . ARG A 1 131 ? -2.775 19.444 -7.306 1.00 92.81 131 ARG A O 1
ATOM 971 N N . LYS A 1 132 ? -3.260 17.263 -7.117 1.00 93.06 132 LYS A N 1
ATOM 972 C CA . LYS A 1 132 ? -4.130 17.133 -8.293 1.00 93.06 132 LYS A CA 1
ATOM 973 C C . LYS A 1 132 ? -5.588 16.848 -7.924 1.00 93.06 132 LYS A C 1
ATOM 975 O O . LYS A 1 132 ? -6.372 16.544 -8.816 1.00 93.06 132 LYS A O 1
ATOM 980 N N . GLY A 1 133 ? -5.945 16.913 -6.639 1.00 94.62 133 GLY A N 1
ATOM 981 C CA . GLY A 1 133 ? -7.283 16.563 -6.159 1.00 94.62 133 GLY A CA 1
ATOM 982 C C . GLY A 1 133 ? -7.599 15.066 -6.239 1.00 94.62 133 GLY A C 1
ATOM 983 O O . GLY A 1 133 ? -8.766 14.703 -6.321 1.00 94.62 133 GLY A O 1
ATOM 984 N N . LEU A 1 134 ? -6.574 14.208 -6.250 1.00 93.19 134 LEU A N 1
ATOM 985 C CA . LEU A 1 134 ? -6.699 12.750 -6.302 1.00 93.19 134 LEU A CA 1
ATOM 986 C C . LEU A 1 134 ? -6.202 12.118 -4.999 1.00 93.19 134 LEU A C 1
ATOM 988 O O . LEU A 1 134 ? -5.406 12.709 -4.269 1.00 93.19 134 LEU A O 1
ATOM 992 N N . THR A 1 135 ? -6.619 10.883 -4.746 1.00 90.12 135 THR A N 1
ATOM 993 C CA . THR A 1 135 ? -6.171 10.068 -3.612 1.00 90.12 135 THR A CA 1
ATOM 994 C C . THR A 1 135 ? -5.517 8.775 -4.096 1.00 90.12 135 THR A C 1
ATOM 996 O O . THR A 1 135 ? -5.697 8.355 -5.243 1.00 90.12 135 THR A O 1
ATOM 999 N N . LEU A 1 136 ? -4.781 8.083 -3.220 1.00 86.00 136 LEU A N 1
ATOM 1000 C CA . LEU A 1 136 ? -4.260 6.742 -3.527 1.00 86.00 136 LEU A CA 1
ATOM 1001 C C . LEU A 1 136 ? -5.350 5.745 -3.961 1.00 86.00 136 LEU A C 1
ATOM 1003 O O . LEU A 1 136 ? -5.065 4.874 -4.781 1.00 86.00 136 LEU A O 1
ATOM 1007 N N . GLY A 1 137 ? -6.582 5.890 -3.457 1.00 85.88 137 GLY A N 1
ATOM 1008 C CA . GLY A 1 137 ? -7.707 5.015 -3.804 1.00 85.88 137 GLY A CA 1
ATOM 1009 C C . GLY A 1 137 ? -8.151 5.131 -5.267 1.00 85.88 137 GLY A C 1
ATOM 1010 O O . GLY A 1 137 ? -8.718 4.184 -5.817 1.00 85.88 137 GLY A O 1
ATOM 1011 N N . ASP A 1 138 ? -7.836 6.251 -5.919 1.00 90.38 138 ASP A N 1
ATOM 1012 C CA . ASP A 1 138 ? -8.176 6.504 -7.321 1.00 90.38 138 ASP A CA 1
ATOM 1013 C C . ASP A 1 138 ? -7.181 5.844 -8.292 1.00 90.38 138 ASP A C 1
ATOM 1015 O O . ASP A 1 138 ? -7.454 5.706 -9.490 1.00 90.38 138 ASP A O 1
ATOM 1019 N N . VAL A 1 139 ? -6.015 5.418 -7.794 1.00 92.06 139 VAL A N 1
ATOM 1020 C CA . VAL A 1 139 ? -4.886 4.946 -8.603 1.00 92.06 139 VAL A CA 1
ATOM 1021 C C . VAL A 1 139 ? -4.789 3.423 -8.593 1.00 92.06 139 VAL A C 1
ATOM 1023 O O . VAL A 1 139 ? -4.778 2.771 -7.552 1.00 92.06 139 VAL A O 1
ATOM 1026 N N . ARG A 1 140 ? -4.636 2.827 -9.777 1.00 91.44 140 ARG A N 1
ATOM 1027 C CA . ARG A 1 140 ? -4.420 1.379 -9.939 1.00 91.44 140 ARG A CA 1
ATOM 1028 C C . ARG A 1 140 ? -2.948 1.038 -10.102 1.00 91.44 140 ARG A C 1
ATOM 1030 O O . ARG A 1 140 ? -2.459 0.079 -9.498 1.00 91.44 140 ARG A O 1
ATOM 1037 N N . THR A 1 141 ? -2.230 1.822 -10.900 1.00 92.62 141 THR A N 1
ATOM 1038 C CA . THR A 1 141 ? -0.820 1.579 -11.202 1.00 92.62 141 THR A CA 1
ATOM 1039 C C . THR A 1 141 ? -0.002 2.859 -11.173 1.00 92.62 141 THR A C 1
ATOM 1041 O O . THR A 1 141 ? -0.461 3.916 -11.597 1.00 92.62 141 THR A O 1
ATOM 1044 N N . LEU A 1 142 ? 1.241 2.744 -10.711 1.00 92.38 142 LEU A N 1
ATOM 1045 C CA . LEU A 1 142 ? 2.282 3.734 -10.948 1.00 92.38 142 LEU A CA 1
ATOM 1046 C C . LEU A 1 142 ? 3.171 3.257 -12.088 1.00 92.38 142 LEU A C 1
ATOM 1048 O O . LEU A 1 142 ? 3.695 2.143 -12.062 1.00 92.38 142 LEU A O 1
ATOM 1052 N N . GLU A 1 143 ? 3.350 4.115 -13.073 1.00 92.62 143 GLU A N 1
ATOM 1053 C CA . GLU A 1 143 ? 4.167 3.892 -14.254 1.00 92.62 143 GLU A CA 1
ATOM 1054 C C . GLU A 1 143 ? 5.454 4.685 -14.110 1.00 92.62 143 GLU A C 1
ATOM 1056 O O . GLU A 1 143 ? 5.420 5.899 -13.933 1.00 92.62 143 GLU A O 1
ATOM 1061 N N . VAL A 1 144 ? 6.588 3.996 -14.162 1.00 90.69 144 VAL A N 1
ATOM 1062 C CA . VAL A 1 144 ? 7.919 4.591 -14.063 1.00 90.69 144 VAL A CA 1
ATOM 1063 C C . VAL A 1 144 ? 8.593 4.503 -15.426 1.00 90.69 144 VAL A C 1
ATOM 1065 O O . VAL A 1 144 ? 8.623 3.441 -16.054 1.00 90.69 144 VAL A O 1
ATOM 1068 N N . GLY A 1 145 ? 9.180 5.612 -15.862 1.00 87.75 145 GLY A N 1
ATOM 1069 C CA . GLY A 1 145 ? 9.778 5.754 -17.184 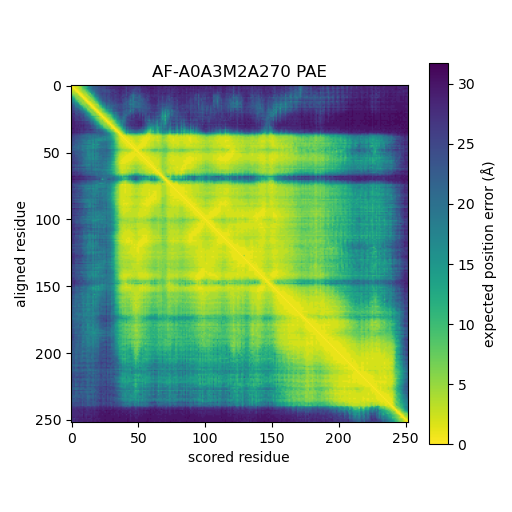1.00 87.75 145 GLY A CA 1
ATOM 1070 C C . GLY A 1 145 ? 8.772 6.204 -18.251 1.00 87.75 145 GLY A C 1
ATOM 1071 O O . GLY A 1 145 ? 7.571 6.271 -17.986 1.00 87.75 145 GLY A O 1
ATOM 1072 N N . PRO A 1 146 ? 9.255 6.540 -19.461 1.00 82.38 146 PRO A N 1
ATOM 1073 C CA . PRO A 1 146 ? 8.395 6.967 -20.563 1.00 82.38 146 PRO A CA 1
ATOM 1074 C C . PRO A 1 146 ? 7.309 5.921 -20.829 1.00 82.38 146 PRO A C 1
ATOM 1076 O O . PRO A 1 146 ? 7.636 4.759 -21.058 1.00 82.38 146 PRO A O 1
ATOM 1079 N N . GLU A 1 147 ? 6.039 6.325 -20.735 1.00 75.94 147 GLU A N 1
ATOM 1080 C CA . GLU A 1 147 ? 4.868 5.452 -20.948 1.00 75.94 147 GLU A CA 1
ATOM 1081 C C . GLU A 1 147 ? 4.840 4.188 -20.064 1.00 75.94 147 GLU A C 1
ATOM 1083 O O . GLU A 1 147 ? 4.289 3.162 -20.449 1.00 75.94 147 GLU A O 1
ATOM 1088 N N . GLY A 1 148 ? 5.467 4.228 -18.880 1.00 75.88 148 GLY A N 1
ATOM 1089 C CA . GLY A 1 148 ? 5.583 3.053 -18.002 1.00 75.88 148 GLY A CA 1
ATOM 1090 C C . GLY A 1 148 ? 6.604 2.014 -18.472 1.00 75.88 148 GLY A C 1
ATOM 1091 O O . GLY A 1 148 ? 6.767 0.971 -17.836 1.00 75.88 148 GLY A O 1
ATOM 1092 N N . GLY A 1 149 ? 7.354 2.334 -19.529 1.00 77.88 149 GLY A N 1
ATOM 1093 C CA . GLY A 1 149 ? 8.314 1.460 -20.190 1.00 77.88 149 GLY A CA 1
ATOM 1094 C C . GLY A 1 149 ? 9.473 0.971 -19.326 1.00 77.88 149 GLY A C 1
ATOM 1095 O O . GLY A 1 149 ? 10.183 0.068 -19.759 1.00 77.88 149 GLY A O 1
ATOM 1096 N N . ALA A 1 150 ? 9.705 1.538 -18.133 1.00 83.25 150 ALA A N 1
ATOM 1097 C CA . ALA A 1 150 ? 10.760 1.075 -17.229 1.00 83.25 150 ALA A CA 1
ATOM 1098 C C . ALA A 1 150 ? 10.227 0.172 -16.106 1.00 83.25 150 ALA A C 1
ATOM 1100 O O . ALA A 1 150 ? 10.875 -0.825 -15.778 1.00 83.25 150 ALA A O 1
ATOM 1101 N N . ALA A 1 151 ? 9.081 0.496 -15.502 1.00 87.69 151 ALA A N 1
ATOM 1102 C CA . ALA A 1 151 ? 8.421 -0.363 -14.520 1.00 87.69 151 ALA A CA 1
ATOM 1103 C C . ALA A 1 151 ? 6.950 0.017 -14.319 1.00 87.69 151 ALA A C 1
ATOM 1105 O O . ALA A 1 151 ? 6.591 1.189 -14.372 1.00 87.69 151 ALA A O 1
ATOM 1106 N N . ILE A 1 152 ? 6.132 -0.975 -13.961 1.00 89.31 152 ILE A N 1
ATOM 1107 C CA . ILE A 1 152 ? 4.749 -0.780 -13.516 1.00 89.31 152 ILE A CA 1
ATOM 1108 C C . ILE A 1 152 ? 4.623 -1.314 -12.087 1.00 89.31 152 ILE A C 1
ATOM 1110 O O . ILE A 1 152 ? 4.909 -2.485 -11.821 1.00 89.31 152 ILE A O 1
ATOM 1114 N N . VAL A 1 153 ? 4.199 -0.456 -11.161 1.00 88.44 153 VAL A N 1
ATOM 1115 C CA . VAL A 1 153 ? 3.924 -0.804 -9.764 1.00 88.44 153 VAL A CA 1
ATOM 1116 C C . VAL A 1 153 ? 2.417 -0.829 -9.557 1.00 88.44 153 VAL A C 1
ATOM 1118 O O . VAL A 1 153 ? 1.739 0.183 -9.682 1.00 88.44 153 VAL A O 1
ATOM 1121 N N . ARG A 1 154 ? 1.893 -2.002 -9.224 1.00 88.88 154 ARG A N 1
ATOM 1122 C CA . ARG A 1 154 ? 0.475 -2.231 -8.941 1.00 88.88 154 ARG A CA 1
ATOM 1123 C C . ARG A 1 154 ? 0.139 -1.824 -7.507 1.00 88.88 154 ARG A C 1
ATOM 1125 O O . ARG A 1 154 ? 0.622 -2.467 -6.572 1.00 88.88 154 ARG A O 1
ATOM 1132 N N . LEU A 1 155 ? -0.641 -0.755 -7.335 1.00 84.81 155 LEU A N 1
ATOM 1133 C CA . LEU A 1 155 ? -0.982 -0.233 -6.006 1.00 84.81 155 LEU A CA 1
ATOM 1134 C C . LEU A 1 155 ? -2.026 -1.093 -5.297 1.00 84.81 155 LEU A C 1
ATOM 1136 O O . LEU A 1 155 ? -1.895 -1.307 -4.099 1.00 84.81 155 LEU A O 1
ATOM 1140 N N . ASP A 1 156 ? -2.957 -1.696 -6.036 1.00 82.81 156 ASP A N 1
ATOM 1141 C CA . ASP A 1 156 ? -3.925 -2.668 -5.509 1.00 82.81 156 ASP A CA 1
ATOM 1142 C C . ASP A 1 156 ? -3.236 -3.819 -4.750 1.00 82.81 156 ASP A C 1
ATOM 1144 O O . ASP A 1 156 ? -3.639 -4.209 -3.654 1.00 82.81 156 ASP A O 1
ATOM 1148 N N . ARG A 1 157 ? -2.121 -4.321 -5.290 1.00 83.00 157 ARG A N 1
ATOM 1149 C CA . ARG A 1 157 ? -1.308 -5.355 -4.634 1.00 83.00 157 ARG A CA 1
ATOM 1150 C C . ARG A 1 157 ? -0.572 -4.847 -3.400 1.00 83.00 157 ARG A C 1
ATOM 1152 O O . ARG A 1 157 ? -0.404 -5.600 -2.441 1.00 83.00 157 ARG A O 1
ATOM 1159 N N . LEU A 1 158 ? -0.119 -3.595 -3.414 1.00 80.94 158 LEU A N 1
ATOM 1160 C CA . LEU A 1 158 ? 0.527 -2.987 -2.253 1.00 80.94 158 LEU A CA 1
ATOM 1161 C C . LEU A 1 158 ? -0.480 -2.765 -1.118 1.00 80.94 158 LEU A C 1
ATOM 1163 O O . LEU A 1 158 ? -0.159 -3.032 0.040 1.00 80.94 158 LEU A O 1
ATOM 1167 N N . GLU A 1 159 ? -1.701 -2.343 -1.444 1.00 81.62 159 GLU A N 1
ATOM 1168 C CA . GLU A 1 159 ? -2.794 -2.212 -0.482 1.00 81.62 159 GLU A CA 1
ATOM 1169 C C . GLU A 1 159 ? -3.185 -3.556 0.131 1.00 81.62 159 GLU A C 1
ATOM 1171 O O . GLU A 1 159 ? -3.320 -3.649 1.352 1.00 81.62 159 GLU A O 1
ATOM 1176 N N . GLU A 1 160 ? -3.289 -4.610 -0.683 1.00 84.25 160 GLU A N 1
ATOM 1177 C CA . GLU A 1 160 ? -3.551 -5.971 -0.204 1.00 84.25 160 GLU A CA 1
ATOM 1178 C C . GLU A 1 160 ? -2.463 -6.434 0.782 1.00 84.25 160 GLU A C 1
ATOM 1180 O O . GLU A 1 160 ? -2.762 -6.965 1.855 1.00 84.25 160 GLU A O 1
ATOM 1185 N N . LEU A 1 161 ? -1.189 -6.189 0.457 1.00 84.94 161 LEU A N 1
ATOM 1186 C CA . LEU A 1 161 ? -0.076 -6.477 1.361 1.00 84.94 161 LEU A CA 1
ATOM 1187 C C . LEU A 1 161 ? -0.185 -5.660 2.653 1.00 84.94 161 LEU A C 1
ATOM 1189 O O . LEU A 1 161 ? -0.057 -6.228 3.737 1.00 84.94 161 LEU A O 1
ATOM 1193 N N . ARG A 1 162 ? -0.460 -4.354 2.562 1.00 84.12 162 ARG A N 1
ATOM 1194 C CA . ARG A 1 162 ? -0.621 -3.479 3.734 1.00 84.12 162 ARG A CA 1
ATOM 1195 C C . ARG A 1 162 ? -1.737 -3.976 4.653 1.00 84.12 162 ARG A C 1
ATOM 1197 O O . ARG A 1 162 ? -1.525 -4.040 5.862 1.00 84.12 162 ARG A O 1
ATOM 1204 N N . ALA A 1 163 ? -2.873 -4.390 4.093 1.00 87.06 163 ALA A N 1
ATOM 1205 C CA . ALA A 1 163 ? -3.973 -4.964 4.861 1.00 87.06 163 ALA A CA 1
ATOM 1206 C C . ALA A 1 163 ? -3.543 -6.257 5.583 1.00 87.06 163 ALA A C 1
ATOM 1208 O O . ALA A 1 163 ? -3.736 -6.375 6.793 1.00 87.06 163 ALA A O 1
ATOM 1209 N N . LYS A 1 164 ? -2.868 -7.189 4.894 1.00 89.44 164 LYS A N 1
ATOM 1210 C CA . LYS A 1 164 ? -2.354 -8.433 5.510 1.00 89.44 164 LYS A CA 1
ATOM 1211 C C . LYS A 1 164 ? -1.388 -8.163 6.669 1.00 89.44 164 LYS A C 1
ATOM 1213 O O . LYS A 1 164 ? -1.477 -8.803 7.721 1.00 89.44 164 LYS A O 1
ATOM 1218 N N . TRP A 1 165 ? -0.487 -7.196 6.503 1.00 86.44 165 TRP A N 1
ATOM 1219 C CA . TRP A 1 165 ? 0.432 -6.777 7.565 1.00 86.44 165 TRP A CA 1
ATOM 1220 C C . TRP A 1 165 ? -0.302 -6.154 8.755 1.00 86.44 165 TRP A C 1
ATOM 1222 O O . TRP A 1 165 ? -0.002 -6.499 9.896 1.00 86.44 165 TRP A O 1
ATOM 1232 N N . HIS A 1 166 ? -1.298 -5.301 8.504 1.00 88.00 166 HIS A N 1
ATOM 1233 C CA . HIS A 1 166 ? -2.103 -4.681 9.556 1.00 88.00 166 HIS A CA 1
ATOM 1234 C C . HIS A 1 166 ? -2.857 -5.737 10.387 1.00 88.00 166 HIS A C 1
ATOM 1236 O O . HIS A 1 166 ? -2.789 -5.700 11.615 1.00 88.00 166 HIS A O 1
ATOM 1242 N N . VAL A 1 167 ? -3.475 -6.743 9.750 1.00 89.56 167 VAL A N 1
ATOM 1243 C CA . VAL A 1 167 ? -4.090 -7.884 10.466 1.00 89.56 167 VAL A CA 1
ATOM 1244 C C . VAL A 1 167 ? -3.064 -8.614 11.327 1.00 89.56 167 VAL A C 1
ATOM 1246 O O . VAL A 1 167 ? -3.325 -8.886 12.496 1.00 89.56 167 VAL A O 1
ATOM 1249 N N . THR A 1 168 ? -1.884 -8.900 10.769 1.00 89.81 168 THR A N 1
ATOM 1250 C CA . THR A 1 168 ? -0.816 -9.618 11.482 1.00 89.81 168 THR A CA 1
ATOM 1251 C C . THR A 1 168 ? -0.381 -8.876 12.747 1.00 89.81 168 THR A C 1
ATOM 1253 O O . THR A 1 168 ? -0.120 -9.503 13.772 1.00 89.81 168 THR A O 1
ATOM 1256 N N . TRP A 1 169 ? -0.299 -7.544 12.709 1.00 88.00 169 TRP A N 1
ATOM 1257 C CA . TRP A 1 169 ? 0.017 -6.747 13.896 1.00 88.00 169 TRP A CA 1
ATOM 1258 C C . TRP A 1 169 ? -1.099 -6.780 14.933 1.00 88.00 169 TRP A C 1
ATOM 1260 O O . TRP A 1 169 ? -0.808 -7.011 16.107 1.00 88.00 169 TRP A O 1
ATOM 1270 N N . ILE A 1 170 ? -2.360 -6.661 14.511 1.00 88.50 170 ILE A N 1
ATOM 1271 C CA . ILE A 1 170 ? -3.502 -6.736 15.433 1.00 88.50 170 ILE A CA 1
ATOM 1272 C C . ILE A 1 170 ? -3.528 -8.093 16.139 1.00 88.50 170 ILE A C 1
ATOM 1274 O O . ILE A 1 170 ? -3.696 -8.152 17.354 1.00 88.50 170 ILE A O 1
ATOM 1278 N N . GLN A 1 171 ? -3.279 -9.181 15.407 1.00 87.19 171 GLN A N 1
ATOM 1279 C CA . GLN A 1 171 ? -3.178 -10.531 15.973 1.00 87.19 171 GLN A CA 1
ATOM 1280 C C . GLN A 1 171 ? -2.022 -10.685 16.974 1.00 87.19 171 GLN A C 1
ATOM 1282 O O . GLN A 1 171 ? -2.073 -11.550 17.842 1.00 87.19 171 GLN A O 1
ATOM 1287 N N . ARG A 1 172 ? -0.992 -9.836 16.890 1.00 89.94 172 ARG A N 1
ATOM 1288 C CA . ARG A 1 172 ? 0.112 -9.757 17.862 1.00 89.94 172 ARG A CA 1
ATOM 1289 C C . ARG A 1 172 ? -0.167 -8.782 19.013 1.00 89.94 172 ARG A C 1
ATOM 1291 O O . ARG A 1 172 ? 0.746 -8.471 19.771 1.00 89.94 172 ARG A O 1
ATOM 1298 N N . GLY A 1 173 ? -1.396 -8.281 19.132 1.00 87.00 173 GLY A N 1
ATOM 1299 C CA . GLY A 1 173 ? -1.796 -7.318 20.159 1.00 87.00 173 GLY A CA 1
ATOM 1300 C C . GLY A 1 173 ? -1.395 -5.872 19.858 1.00 87.00 173 GLY A C 1
ATOM 1301 O O . GLY A 1 173 ? -1.483 -5.024 20.741 1.00 87.00 173 GLY A O 1
ATOM 1302 N N . VAL A 1 174 ? -0.958 -5.570 18.630 1.00 87.31 174 VAL A N 1
ATOM 1303 C CA . VAL A 1 174 ? -0.542 -4.225 18.215 1.00 87.31 174 VAL A CA 1
ATOM 1304 C C . VAL A 1 174 ? -1.535 -3.667 17.199 1.00 87.31 174 VAL A C 1
ATOM 1306 O O . VAL A 1 174 ? -1.565 -4.083 16.044 1.00 87.31 174 VAL A O 1
ATOM 1309 N N . GLY A 1 175 ? -2.332 -2.684 17.613 1.00 86.44 175 GLY A N 1
ATOM 1310 C CA . GLY A 1 175 ? -3.262 -1.970 16.737 1.00 86.44 175 GLY A CA 1
ATOM 1311 C C . GLY A 1 175 ? -4.704 -1.994 17.232 1.00 86.44 175 GLY A C 1
ATOM 1312 O O . GLY A 1 175 ? -5.003 -2.451 18.333 1.00 86.44 175 GLY A O 1
ATOM 1313 N N . VAL A 1 176 ? -5.607 -1.461 16.409 1.00 90.88 176 VAL A N 1
ATOM 1314 C CA . VAL A 1 176 ? -7.015 -1.253 16.767 1.00 90.88 176 VAL A CA 1
ATOM 1315 C C . VAL A 1 176 ? -7.903 -1.989 15.752 1.00 90.88 176 VAL A C 1
ATOM 1317 O O . VAL A 1 176 ? -8.046 -1.507 14.627 1.00 90.88 176 VAL A O 1
ATOM 1320 N N . PRO A 1 177 ? -8.532 -3.128 16.116 1.00 90.69 177 PRO A N 1
ATOM 1321 C CA . PRO A 1 177 ? -9.343 -3.924 15.188 1.00 90.69 177 PRO A CA 1
ATOM 1322 C C . PRO A 1 177 ? -10.444 -3.128 14.471 1.00 90.69 177 PRO A C 1
ATOM 1324 O O . PRO A 1 177 ? -10.654 -3.303 13.271 1.00 90.69 177 PRO A O 1
ATOM 1327 N N . VAL A 1 178 ? -11.101 -2.189 15.166 1.00 90.62 178 VAL A N 1
ATOM 1328 C CA . VAL A 1 178 ? -12.140 -1.344 14.550 1.00 90.62 178 VAL A CA 1
ATOM 1329 C C . VAL A 1 178 ? -11.575 -0.433 13.456 1.00 90.62 178 VAL A C 1
ATOM 1331 O O . VAL A 1 178 ? -12.215 -0.257 12.423 1.00 90.62 178 VAL A O 1
ATOM 1334 N N . ALA A 1 179 ? -10.350 0.078 13.624 1.00 89.12 179 ALA A N 1
ATOM 1335 C CA . ALA A 1 179 ? -9.694 0.893 12.606 1.00 89.12 179 ALA A CA 1
ATOM 1336 C C . ALA A 1 179 ? -9.368 0.056 11.362 1.00 89.12 179 ALA A C 1
ATOM 1338 O O . ALA A 1 179 ? -9.582 0.514 10.243 1.00 89.12 179 ALA A O 1
ATOM 1339 N N . PHE A 1 180 ? -8.929 -1.195 11.538 1.00 91.50 180 PHE A N 1
ATOM 1340 C CA . PHE A 1 180 ? -8.738 -2.113 10.414 1.00 91.50 180 PHE A CA 1
ATOM 1341 C C . PHE A 1 180 ? -10.037 -2.358 9.645 1.00 91.50 180 PHE A C 1
ATOM 1343 O O . PHE A 1 180 ? -10.055 -2.235 8.423 1.00 91.50 180 PHE A O 1
ATOM 1350 N N . ALA A 1 181 ? -11.126 -2.678 10.348 1.00 90.56 181 ALA A N 1
ATOM 1351 C CA . ALA A 1 181 ? -12.413 -2.952 9.716 1.00 90.56 181 ALA A CA 1
ATOM 1352 C C . ALA A 1 181 ? -12.978 -1.741 8.952 1.00 90.56 181 ALA A C 1
ATOM 1354 O O . ALA A 1 181 ? -13.655 -1.932 7.941 1.00 90.56 181 ALA A O 1
ATOM 1355 N N . ALA A 1 182 ? -12.699 -0.521 9.423 1.00 88.38 182 ALA A N 1
ATOM 1356 C CA . ALA A 1 182 ? -13.082 0.720 8.754 1.00 88.38 182 ALA A CA 1
ATOM 1357 C C . ALA A 1 182 ? -12.213 1.016 7.519 1.00 88.38 182 ALA A C 1
ATOM 1359 O O . ALA A 1 182 ? -12.739 1.399 6.480 1.00 88.38 182 ALA A O 1
ATOM 1360 N N . LEU A 1 183 ? -10.895 0.804 7.612 1.00 85.38 183 LEU A N 1
ATOM 1361 C CA . LEU A 1 183 ? -9.946 1.070 6.521 1.00 85.38 183 LEU A CA 1
ATOM 1362 C C . LEU A 1 183 ? -9.961 -0.003 5.423 1.00 85.38 183 LEU A C 1
ATOM 1364 O O . LEU A 1 183 ? -9.594 0.271 4.282 1.00 85.38 183 LEU A O 1
ATOM 1368 N N . HIS A 1 184 ? -10.354 -1.232 5.756 1.00 88.06 184 HIS A N 1
ATOM 1369 C CA . HIS A 1 184 ? -10.323 -2.378 4.848 1.00 88.06 184 HIS A CA 1
ATOM 1370 C C . HIS A 1 184 ? -11.655 -3.144 4.855 1.00 88.06 184 HIS A C 1
ATOM 1372 O O . HIS A 1 184 ? -11.666 -4.345 5.136 1.00 88.06 184 HIS A O 1
ATOM 1378 N N . PRO A 1 185 ? -12.790 -2.494 4.528 1.00 86.38 185 PRO A N 1
ATOM 1379 C CA . PRO A 1 185 ? -14.120 -3.078 4.719 1.00 86.38 185 PRO A CA 1
ATOM 1380 C C . PRO A 1 185 ? -14.364 -4.347 3.891 1.00 86.38 185 PRO A C 1
ATOM 1382 O O . PRO A 1 185 ? -15.156 -5.191 4.311 1.00 86.38 185 PRO A O 1
ATOM 1385 N N . ASN A 1 186 ? -13.655 -4.487 2.764 1.00 88.19 186 ASN A N 1
ATOM 1386 C CA . ASN A 1 186 ? -13.767 -5.600 1.816 1.00 88.19 186 ASN A CA 1
ATOM 1387 C C . ASN A 1 186 ? -12.704 -6.697 2.019 1.00 88.19 186 ASN A C 1
ATOM 1389 O O . ASN A 1 186 ? -12.673 -7.669 1.267 1.00 88.19 186 ASN A O 1
ATOM 1393 N N . HIS A 1 187 ? -11.797 -6.556 2.991 1.00 91.25 187 HIS A N 1
ATOM 1394 C CA . HIS A 1 187 ? -10.790 -7.585 3.257 1.00 91.25 187 HIS A CA 1
ATOM 1395 C C . HIS A 1 187 ? -11.434 -8.793 3.957 1.00 91.25 187 HIS A C 1
ATOM 1397 O O . HIS A 1 187 ? -12.289 -8.622 4.821 1.00 91.25 187 HIS A O 1
ATOM 1403 N N . SER A 1 188 ? -10.992 -10.018 3.656 1.00 92.56 188 SER A N 1
ATOM 1404 C CA . SER A 1 188 ? -11.572 -11.248 4.234 1.00 92.56 188 SER A CA 1
ATOM 1405 C C . SER A 1 188 ? -11.540 -11.271 5.770 1.00 92.56 188 SER A C 1
ATOM 1407 O O . SER A 1 188 ? -12.466 -11.749 6.417 1.00 92.56 188 SER A O 1
ATOM 1409 N N . ALA A 1 189 ? -10.503 -10.681 6.367 1.00 91.94 189 ALA A N 1
ATOM 1410 C CA . ALA A 1 189 ? -10.371 -10.530 7.818 1.00 91.94 189 ALA A CA 1
ATOM 1411 C C . ALA A 1 189 ? -11.227 -9.401 8.436 1.00 91.94 189 ALA A C 1
ATOM 1413 O O . ALA A 1 189 ? -11.210 -9.238 9.653 1.00 91.94 189 ALA A O 1
ATOM 1414 N N . ALA A 1 190 ? -11.956 -8.601 7.649 1.00 90.38 190 ALA A N 1
ATOM 1415 C CA . ALA A 1 190 ? -12.736 -7.477 8.174 1.00 90.38 190 ALA A CA 1
ATOM 1416 C C . ALA A 1 190 ? -13.852 -7.942 9.120 1.00 90.38 190 ALA A C 1
ATOM 1418 O O . ALA A 1 190 ? -14.069 -7.318 10.155 1.00 90.38 190 ALA A O 1
ATOM 1419 N N . GLY A 1 191 ? -14.517 -9.062 8.808 1.00 91.00 191 GLY A N 1
ATOM 1420 C CA . GLY A 1 191 ? -15.527 -9.664 9.686 1.00 91.00 191 GLY A CA 1
ATOM 1421 C C . GLY A 1 191 ? -14.947 -10.060 11.046 1.00 91.00 191 GLY A C 1
ATOM 1422 O O . GLY A 1 191 ? -15.472 -9.653 12.080 1.00 91.00 191 GLY A O 1
ATOM 1423 N N . TRP A 1 192 ? -13.803 -10.751 11.039 1.00 94.69 192 TRP A N 1
ATOM 1424 C CA . TRP A 1 192 ? -13.059 -11.070 12.260 1.00 94.69 192 TRP A CA 1
ATOM 1425 C C . TRP A 1 192 ? -12.664 -9.809 13.038 1.00 94.69 192 TRP A C 1
ATOM 1427 O O . TRP A 1 192 ? -12.883 -9.740 14.241 1.00 94.69 192 TRP A O 1
ATOM 1437 N N . ALA A 1 193 ? -12.135 -8.783 12.367 1.00 91.56 193 ALA A N 1
ATOM 1438 C CA . ALA A 1 193 ? -11.708 -7.555 13.033 1.00 91.56 193 ALA A CA 1
ATOM 1439 C C . ALA A 1 193 ? -12.882 -6.797 13.679 1.00 91.56 193 ALA A C 1
ATOM 1441 O O . ALA A 1 193 ? -12.717 -6.226 14.758 1.00 91.56 193 ALA A O 1
ATOM 1442 N N . ARG A 1 194 ? -14.075 -6.825 13.063 1.00 92.06 194 ARG A N 1
ATOM 1443 C CA . ARG A 1 194 ? -15.309 -6.307 13.679 1.00 92.06 194 ARG A CA 1
ATOM 1444 C C . ARG A 1 194 ? -15.678 -7.113 14.921 1.00 92.06 194 ARG A C 1
ATOM 1446 O O . ARG A 1 194 ? -15.908 -6.507 15.962 1.00 92.06 194 ARG A O 1
ATOM 1453 N N . ALA A 1 195 ? -15.683 -8.445 14.837 1.00 90.50 195 ALA A N 1
ATOM 1454 C CA . ALA A 1 195 ? -15.970 -9.310 15.983 1.00 90.50 195 ALA A CA 1
ATOM 1455 C C . ALA A 1 195 ? -14.985 -9.060 17.141 1.00 90.50 195 ALA A C 1
ATOM 1457 O O . ALA A 1 195 ? -15.412 -8.745 18.247 1.00 90.50 195 ALA A O 1
ATOM 1458 N N . ALA A 1 196 ? -13.680 -9.042 16.860 1.00 90.88 196 ALA A N 1
ATOM 1459 C CA . ALA A 1 196 ? -12.641 -8.737 17.843 1.00 90.88 196 ALA A CA 1
ATOM 1460 C C . ALA A 1 196 ? -12.789 -7.325 18.446 1.00 90.88 196 ALA A C 1
ATOM 1462 O O . ALA A 1 196 ? -12.526 -7.114 19.630 1.00 90.88 196 ALA A O 1
ATOM 1463 N N . ALA A 1 197 ? -13.231 -6.335 17.659 1.00 90.44 197 ALA A N 1
ATOM 1464 C CA . ALA A 1 197 ? -13.536 -5.002 18.176 1.00 90.44 197 ALA A CA 1
ATOM 1465 C C . ALA A 1 197 ? -14.731 -5.010 19.141 1.00 90.44 197 ALA A C 1
ATOM 1467 O O . ALA A 1 197 ? -14.674 -4.331 20.171 1.00 90.44 197 ALA A O 1
ATOM 1468 N N . PHE A 1 198 ? -15.787 -5.764 18.819 1.00 89.31 198 PHE A N 1
ATOM 1469 C CA . PHE A 1 198 ? -16.946 -5.945 19.692 1.00 89.31 198 PHE A CA 1
ATOM 1470 C C . PHE A 1 198 ? -16.568 -6.674 20.982 1.00 89.31 198 PHE A C 1
ATOM 1472 O O . PHE A 1 198 ? -16.908 -6.185 22.056 1.00 89.31 198 PHE A O 1
ATOM 1479 N N . GLU A 1 199 ? -15.800 -7.760 20.904 1.00 90.12 199 GLU A N 1
ATOM 1480 C CA . GLU A 1 199 ? -15.285 -8.481 22.077 1.00 90.12 199 GLU A CA 1
ATOM 1481 C C . GLU A 1 199 ? -14.446 -7.564 22.973 1.00 90.12 199 GLU A C 1
ATOM 1483 O O . GLU A 1 199 ? -14.686 -7.469 24.176 1.00 90.12 199 GLU A O 1
ATOM 1488 N N . ALA A 1 200 ? -13.517 -6.799 22.391 1.00 87.12 200 ALA A N 1
ATOM 1489 C CA . ALA A 1 200 ? -12.711 -5.843 23.145 1.00 87.12 200 ALA A CA 1
ATOM 1490 C C . ALA A 1 200 ? -13.559 -4.723 23.776 1.00 87.12 200 ALA A C 1
ATOM 1492 O O . ALA A 1 200 ? -13.239 -4.227 24.859 1.00 87.12 200 ALA A O 1
ATOM 1493 N N . LEU A 1 201 ? -14.632 -4.290 23.107 1.00 88.62 201 LEU A N 1
ATOM 1494 C CA . LEU A 1 201 ? -15.576 -3.325 23.664 1.00 88.62 201 LEU A CA 1
ATOM 1495 C C . LEU A 1 201 ? -16.367 -3.927 24.832 1.00 88.62 201 LEU A C 1
ATOM 1497 O O . LEU A 1 201 ? -16.485 -3.262 25.860 1.00 88.62 201 LEU A O 1
ATOM 1501 N N . LEU A 1 202 ? -16.863 -5.158 24.698 1.00 90.00 202 LEU A N 1
ATOM 1502 C CA . LEU A 1 202 ? -17.569 -5.873 25.764 1.00 90.00 202 LEU A CA 1
ATOM 1503 C C . LEU A 1 202 ? -16.665 -6.084 26.981 1.00 90.00 202 LEU A C 1
ATOM 1505 O O . LEU A 1 202 ? -17.047 -5.696 28.080 1.00 90.00 202 LEU A O 1
ATOM 1509 N N . ALA A 1 203 ? -15.429 -6.546 26.788 1.00 89.06 203 ALA A N 1
ATOM 1510 C CA . ALA A 1 203 ? -14.462 -6.716 27.874 1.00 89.06 203 ALA A CA 1
ATOM 1511 C C . ALA A 1 203 ? -14.190 -5.399 28.633 1.00 89.06 203 ALA A C 1
ATOM 1513 O O . ALA A 1 203 ? -14.136 -5.371 29.865 1.00 89.06 203 ALA A O 1
ATOM 1514 N N . ARG A 1 204 ? -14.083 -4.266 27.918 1.00 89.31 204 ARG A N 1
ATOM 1515 C CA . ARG A 1 204 ? -13.965 -2.936 28.552 1.00 89.31 204 ARG A CA 1
ATOM 1516 C C . ARG A 1 204 ? -15.217 -2.551 29.338 1.00 89.31 204 ARG A C 1
ATOM 1518 O O . ARG A 1 204 ? -15.099 -1.936 30.399 1.00 89.31 204 ARG A O 1
ATOM 1525 N N . GLN A 1 205 ? -16.403 -2.882 28.830 1.00 92.75 205 GLN A N 1
ATOM 1526 C CA . GLN A 1 205 ? -17.652 -2.652 29.554 1.00 92.75 205 GLN A CA 1
ATOM 1527 C C . GLN A 1 205 ? -17.725 -3.521 30.811 1.00 92.75 205 GLN A C 1
ATOM 1529 O O . GLN A 1 205 ? -18.038 -2.996 31.871 1.00 92.75 205 GLN A O 1
ATOM 1534 N N . GLU A 1 206 ? -17.357 -4.799 30.748 1.00 92.62 206 GLU A N 1
ATOM 1535 C CA . GLU A 1 206 ? -17.309 -5.686 31.919 1.00 92.62 206 GLU A CA 1
ATOM 1536 C C . GLU A 1 206 ? -16.334 -5.192 32.990 1.00 92.62 206 GLU A C 1
ATOM 1538 O O . GLU A 1 206 ? -16.632 -5.232 34.187 1.00 92.62 206 GLU A O 1
ATOM 1543 N N . GLN A 1 207 ? -15.173 -4.679 32.582 1.00 92.12 207 GLN A N 1
ATOM 1544 C CA . GLN A 1 207 ? -14.225 -4.081 33.516 1.00 92.12 207 GLN A CA 1
ATOM 1545 C C . GLN A 1 207 ? -14.804 -2.817 34.169 1.00 92.12 207 GLN A C 1
ATOM 1547 O O . GLN A 1 207 ? -14.718 -2.654 35.388 1.00 92.12 207 GLN A O 1
ATOM 1552 N N . ALA A 1 208 ? -15.426 -1.937 33.377 1.00 92.31 208 ALA A N 1
ATOM 1553 C CA . ALA A 1 208 ? -16.055 -0.717 33.880 1.00 92.31 208 ALA A CA 1
ATOM 1554 C C . ALA A 1 208 ? -17.272 -1.010 34.776 1.00 92.31 208 ALA A C 1
ATOM 1556 O O . ALA A 1 208 ? -17.510 -0.283 35.743 1.00 92.31 208 ALA A O 1
ATOM 1557 N N . LEU A 1 209 ? -18.002 -2.093 34.493 1.00 92.88 209 LEU A N 1
ATOM 1558 C CA . LEU A 1 209 ? -19.164 -2.533 35.256 1.00 92.88 209 LEU A CA 1
ATOM 1559 C C . LEU A 1 209 ? -18.805 -2.764 36.723 1.00 92.88 209 LEU A C 1
ATOM 1561 O O . LEU A 1 209 ? -19.529 -2.304 37.597 1.00 92.88 209 LEU A O 1
ATOM 1565 N N . ARG A 1 210 ? -17.670 -3.410 37.018 1.00 92.56 210 ARG A N 1
ATOM 1566 C CA . ARG A 1 210 ? -17.267 -3.692 38.410 1.00 92.56 210 ARG A CA 1
ATOM 1567 C C . ARG A 1 210 ? -17.176 -2.423 39.260 1.00 92.56 210 ARG A C 1
ATOM 1569 O O . ARG A 1 210 ? -17.606 -2.433 40.405 1.00 92.56 210 ARG A O 1
ATOM 1576 N N . GLY A 1 211 ? -16.655 -1.335 38.688 1.00 91.44 211 GLY A N 1
ATOM 1577 C CA . GLY A 1 211 ? -16.620 -0.030 39.353 1.00 91.44 211 GLY A CA 1
ATOM 1578 C C . GLY A 1 211 ? -17.993 0.637 39.415 1.00 91.44 211 GLY A C 1
ATOM 1579 O O . GLY A 1 211 ? -18.347 1.212 40.436 1.00 91.44 211 GLY A O 1
ATOM 1580 N N . ALA A 1 212 ? -18.784 0.529 38.348 1.00 92.00 212 ALA A N 1
ATOM 1581 C CA . ALA A 1 212 ? -20.141 1.069 38.305 1.00 92.00 212 ALA A CA 1
ATOM 1582 C C . ALA A 1 212 ? -21.084 0.421 39.336 1.00 92.00 212 ALA A C 1
ATOM 1584 O O . ALA A 1 212 ? -21.991 1.076 39.832 1.00 92.00 212 ALA A O 1
ATOM 1585 N N . LEU A 1 213 ? -20.878 -0.851 39.690 1.00 91.69 213 LEU A N 1
ATOM 1586 C CA . LEU A 1 213 ? -21.716 -1.539 40.678 1.00 91.69 213 LEU A CA 1
ATOM 1587 C C . LEU A 1 213 ? -21.465 -1.082 42.124 1.00 91.69 213 LEU A C 1
ATOM 1589 O O . LEU A 1 213 ? -22.317 -1.296 42.986 1.00 91.69 213 LEU A O 1
ATOM 1593 N N . THR A 1 214 ? -20.316 -0.471 42.413 1.00 90.12 214 THR A N 1
ATOM 1594 C CA . THR A 1 214 ? -19.928 -0.088 43.780 1.00 90.12 214 THR A CA 1
ATOM 1595 C C . THR A 1 214 ? -19.891 1.420 44.009 1.00 90.12 214 THR A C 1
ATOM 1597 O O . THR A 1 214 ? -19.993 1.855 45.159 1.00 90.12 214 THR A O 1
ATOM 1600 N N . ASP A 1 215 ? -19.819 2.215 42.943 1.00 89.69 215 ASP A N 1
ATOM 1601 C CA . ASP A 1 215 ? -19.636 3.665 42.983 1.00 89.69 215 ASP A CA 1
ATOM 1602 C C . ASP A 1 215 ? -20.676 4.376 42.082 1.00 89.69 215 ASP A C 1
ATOM 1604 O O . ASP A 1 215 ? -20.676 4.166 40.863 1.00 89.69 215 ASP A O 1
ATOM 1608 N N . PRO A 1 216 ? -21.557 5.233 42.645 1.00 88.38 216 PRO A N 1
ATOM 1609 C CA . PRO A 1 216 ? -22.587 5.950 41.894 1.00 88.38 216 PRO A CA 1
ATOM 1610 C C . PRO A 1 216 ? -22.027 6.893 40.822 1.00 88.38 216 PRO A C 1
ATOM 1612 O O . PRO A 1 216 ? -22.630 7.042 39.758 1.00 88.38 216 PRO A O 1
ATOM 1615 N N . GLU A 1 217 ? -20.867 7.513 41.046 1.00 91.31 217 GLU A N 1
ATOM 1616 C CA . GLU A 1 217 ? -20.267 8.409 40.051 1.00 91.31 217 GLU A CA 1
ATOM 1617 C C . GLU A 1 217 ? -19.773 7.611 38.844 1.00 91.31 217 GLU A C 1
ATOM 1619 O O . GLU A 1 217 ? -20.008 7.974 37.683 1.00 91.31 217 GLU A O 1
ATOM 1624 N N . ARG A 1 218 ? -19.160 6.451 39.107 1.00 92.94 218 ARG A N 1
ATOM 1625 C CA . ARG A 1 218 ? -18.772 5.504 38.054 1.00 92.94 218 ARG A CA 1
ATOM 1626 C C . ARG A 1 218 ? -19.987 4.911 37.352 1.00 92.94 218 ARG A C 1
ATOM 1628 O O . ARG A 1 218 ? -19.913 4.707 36.142 1.00 92.94 218 ARG A O 1
ATOM 1635 N N . ALA A 1 219 ? -21.096 4.688 38.053 1.00 92.06 219 ALA A N 1
ATOM 1636 C CA . ALA A 1 219 ? -22.355 4.249 37.455 1.00 92.06 219 ALA A CA 1
ATOM 1637 C C . ALA A 1 219 ? -22.921 5.290 36.477 1.00 92.06 219 ALA A C 1
ATOM 1639 O O . ALA A 1 219 ? -23.209 4.966 35.322 1.00 92.06 219 ALA A O 1
ATOM 1640 N N . ALA A 1 220 ? -22.998 6.559 36.886 1.00 91.88 220 ALA A N 1
ATOM 1641 C CA . ALA A 1 220 ? -23.442 7.647 36.015 1.00 91.88 220 ALA A CA 1
ATOM 1642 C C . ALA A 1 220 ? -22.512 7.813 34.796 1.00 91.88 220 ALA A C 1
ATOM 1644 O O . ALA A 1 220 ? -22.971 7.949 33.657 1.00 91.88 220 ALA A O 1
ATOM 1645 N N . SER A 1 221 ? -21.195 7.728 35.014 1.00 94.12 221 SER A N 1
ATOM 1646 C CA . SER A 1 221 ? -20.187 7.750 33.947 1.00 94.12 221 SER A CA 1
ATOM 1647 C C . SER A 1 221 ? -20.335 6.569 32.977 1.00 94.12 221 SER A C 1
ATOM 1649 O O . SER A 1 221 ? -20.289 6.760 31.759 1.00 94.12 221 SER A O 1
ATOM 1651 N N . PHE A 1 222 ? -20.592 5.362 33.491 1.00 94.75 222 PHE A N 1
ATOM 1652 C CA . PHE A 1 222 ? -20.855 4.166 32.689 1.00 94.75 222 PHE A CA 1
ATOM 1653 C C . PHE A 1 222 ? -22.075 4.359 31.784 1.00 94.75 222 PHE A C 1
ATOM 1655 O O . PHE A 1 222 ? -21.980 4.128 30.578 1.00 94.75 222 PHE A O 1
ATOM 1662 N N . LEU A 1 223 ? -23.200 4.834 32.332 1.00 92.62 223 LEU A N 1
ATOM 1663 C CA . LEU A 1 223 ? -24.429 5.056 31.563 1.00 92.62 223 LEU A CA 1
ATOM 1664 C C . LEU A 1 223 ? -24.265 6.134 30.484 1.00 92.62 223 LEU A C 1
ATOM 1666 O O . LEU A 1 223 ? -24.879 6.024 29.421 1.00 92.62 223 LEU A O 1
ATOM 1670 N N . ARG A 1 224 ? -23.435 7.153 30.724 1.00 92.81 224 ARG A N 1
ATOM 1671 C CA . ARG A 1 224 ? -23.090 8.153 29.703 1.00 92.81 224 ARG A CA 1
ATOM 1672 C C . ARG A 1 224 ? -22.201 7.580 28.603 1.00 92.81 224 ARG A C 1
ATOM 1674 O O . ARG A 1 224 ? -22.410 7.879 27.434 1.00 92.81 224 ARG A O 1
ATOM 1681 N N . ARG A 1 225 ? -21.199 6.778 28.972 1.00 91.31 225 ARG A N 1
ATOM 1682 C CA . ARG A 1 225 ? -20.191 6.257 28.037 1.00 91.31 225 ARG A CA 1
ATOM 1683 C C . ARG A 1 225 ? -20.705 5.091 27.192 1.00 91.31 225 ARG A C 1
ATOM 1685 O O . ARG A 1 225 ? -20.319 4.974 26.033 1.00 91.31 225 ARG A O 1
ATOM 1692 N N . TYR A 1 226 ? -21.556 4.235 27.753 1.00 90.94 226 TYR A N 1
ATOM 1693 C CA . TYR A 1 226 ? -22.024 3.009 27.108 1.00 90.94 226 TYR A CA 1
ATOM 1694 C C . TYR A 1 226 ? -23.550 3.014 26.960 1.00 90.94 226 TYR A C 1
ATOM 1696 O O . TYR A 1 226 ? -24.279 2.291 27.645 1.00 90.94 226 TYR A O 1
ATOM 1704 N N . ALA A 1 227 ? -24.034 3.855 26.043 1.00 88.25 227 ALA A N 1
ATOM 1705 C CA . ALA A 1 227 ? -25.461 4.049 25.781 1.00 88.25 227 ALA A CA 1
ATOM 1706 C C . ALA A 1 227 ? -26.199 2.742 25.440 1.00 88.25 227 ALA A C 1
ATOM 1708 O O . ALA A 1 227 ? -27.329 2.551 25.878 1.00 88.25 227 ALA A O 1
ATOM 1709 N N . TRP A 1 228 ? -25.537 1.829 24.726 1.00 87.25 228 TRP A N 1
ATOM 1710 C CA . TRP A 1 228 ? -26.100 0.553 24.266 1.00 87.25 228 TRP A CA 1
ATOM 1711 C C . TRP A 1 228 ? -25.484 -0.662 24.971 1.00 87.25 228 TRP A C 1
ATOM 1713 O O . TRP A 1 228 ? -25.419 -1.748 24.403 1.00 87.25 228 TRP A O 1
ATOM 1723 N N . SER A 1 229 ? -24.960 -0.483 26.187 1.00 88.75 229 SER A N 1
ATOM 1724 C CA . SER A 1 229 ? -24.402 -1.605 26.946 1.00 88.75 229 SER A CA 1
ATOM 1725 C C . SER A 1 229 ? -25.479 -2.636 27.297 1.00 88.75 229 SER A C 1
ATOM 1727 O O . SER A 1 229 ? -26.527 -2.231 27.805 1.00 88.75 229 SER A O 1
ATOM 1729 N N . PRO A 1 230 ? -25.209 -3.951 27.181 1.00 88.38 230 PRO A N 1
ATOM 1730 C CA . PRO A 1 230 ? -26.103 -4.973 27.724 1.00 88.38 230 PRO A CA 1
ATOM 1731 C C . PRO A 1 230 ? -26.193 -4.929 29.261 1.00 88.38 230 PRO A C 1
ATOM 1733 O O . PRO A 1 230 ? -27.124 -5.476 29.838 1.00 88.38 230 PRO A O 1
ATOM 1736 N N . TYR A 1 231 ? -25.263 -4.255 29.951 1.00 91.25 231 TYR A N 1
ATOM 1737 C CA . TYR A 1 231 ? -25.272 -4.125 31.415 1.00 91.25 231 TYR A CA 1
ATOM 1738 C C . TYR A 1 231 ? -25.998 -2.868 31.912 1.00 91.25 231 TYR A C 1
ATOM 1740 O O . TYR A 1 231 ? -25.967 -2.568 33.108 1.00 91.25 231 TYR A O 1
ATOM 1748 N N . ARG A 1 232 ? -26.620 -2.100 31.011 1.00 91.88 232 ARG A N 1
ATOM 1749 C CA . ARG A 1 232 ? -27.178 -0.779 31.319 1.00 91.88 232 ARG A CA 1
ATOM 1750 C C . ARG A 1 232 ? -28.235 -0.825 32.421 1.00 91.88 232 ARG A C 1
ATOM 1752 O O . ARG A 1 232 ? -28.138 -0.046 33.366 1.00 91.88 232 ARG A O 1
ATOM 1759 N N . ASP A 1 233 ? -29.193 -1.743 32.330 1.00 90.94 233 ASP A N 1
ATOM 1760 C CA . ASP A 1 233 ? -30.285 -1.831 33.308 1.00 90.94 233 ASP A CA 1
ATOM 1761 C C . ASP A 1 233 ? -29.774 -2.239 34.691 1.00 90.94 233 ASP A C 1
ATOM 1763 O O . ASP A 1 233 ? -30.183 -1.672 35.703 1.00 90.94 233 ASP A O 1
ATOM 1767 N N . ARG A 1 234 ? -28.769 -3.122 34.737 1.00 90.69 234 ARG A N 1
ATOM 1768 C CA . ARG A 1 234 ? -28.092 -3.495 35.984 1.00 90.69 234 ARG A CA 1
ATOM 1769 C C . ARG A 1 234 ? -27.412 -2.297 36.651 1.00 90.69 234 ARG A C 1
ATOM 1771 O O . ARG A 1 234 ? -27.482 -2.158 37.867 1.00 90.69 234 ARG A O 1
ATOM 1778 N N . VAL A 1 235 ? -26.755 -1.432 35.877 1.00 90.88 235 VAL A N 1
ATOM 1779 C CA . VAL A 1 235 ? -26.114 -0.214 36.407 1.00 90.88 235 VAL A CA 1
ATOM 1780 C C . VAL A 1 235 ? -27.154 0.827 36.831 1.00 90.88 235 VAL A C 1
ATOM 1782 O O . VAL A 1 235 ? -26.967 1.488 37.852 1.00 90.88 235 VAL A O 1
ATOM 1785 N N . ARG A 1 236 ? -28.267 0.953 36.096 1.00 91.12 236 ARG A N 1
ATOM 1786 C CA . ARG A 1 236 ? -29.367 1.862 36.449 1.00 91.12 236 ARG A CA 1
ATOM 1787 C C . ARG A 1 236 ? -29.981 1.500 37.807 1.00 91.12 236 ARG A C 1
ATOM 1789 O O . ARG A 1 236 ? -30.105 2.380 38.654 1.00 91.12 236 ARG A O 1
ATOM 1796 N N . ALA A 1 237 ? -30.226 0.214 38.057 1.00 86.56 237 ALA A N 1
ATOM 1797 C CA . ALA A 1 237 ? -30.756 -0.263 39.335 1.00 86.56 237 ALA A CA 1
ATOM 1798 C C . ALA A 1 237 ? -29.861 0.096 40.540 1.00 86.56 237 ALA A C 1
ATOM 1800 O O . ALA A 1 237 ? -30.366 0.379 41.622 1.00 86.56 237 ALA A O 1
ATOM 1801 N N . VAL A 1 238 ? -28.532 0.139 40.370 1.00 85.12 238 VAL A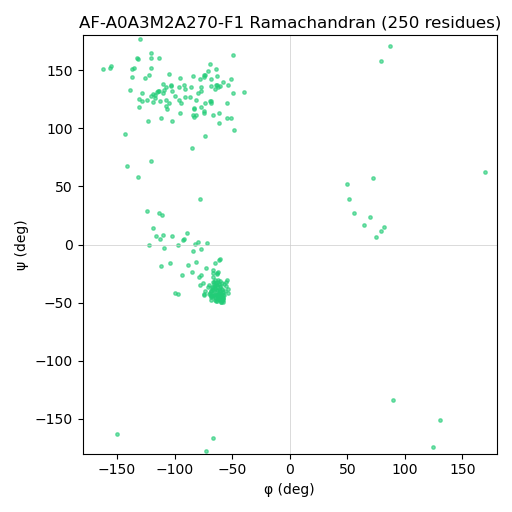 N 1
ATOM 1802 C CA . VAL A 1 238 ? -27.603 0.558 41.440 1.00 85.12 238 VAL A CA 1
ATOM 1803 C C . VAL A 1 238 ? -27.751 2.044 41.773 1.00 85.12 238 VAL A C 1
ATOM 1805 O O . VAL A 1 238 ? -27.682 2.419 42.945 1.00 85.12 238 VAL A O 1
ATOM 1808 N N . LEU A 1 239 ? -27.967 2.893 40.765 1.00 84.75 239 LEU A N 1
ATOM 1809 C CA . LEU A 1 239 ? -28.210 4.322 40.974 1.00 84.75 239 LEU A CA 1
ATOM 1810 C C . LEU A 1 239 ? -29.560 4.571 41.649 1.00 84.75 239 LEU A C 1
ATOM 1812 O O . LEU A 1 239 ? -29.629 5.335 42.610 1.00 84.75 239 LEU A O 1
ATOM 1816 N N . GLU A 1 240 ? -30.607 3.896 41.182 1.00 84.50 240 GLU A N 1
ATOM 1817 C CA . GLU A 1 240 ? -31.966 4.030 41.717 1.00 84.50 240 GLU A CA 1
ATOM 1818 C C . GLU A 1 240 ? -32.067 3.470 43.146 1.00 84.50 240 GLU A C 1
ATOM 1820 O O . GLU A 1 240 ? -32.579 4.142 44.041 1.00 84.50 240 GLU A O 1
ATOM 1825 N N . GLY A 1 241 ? -31.478 2.296 43.405 1.00 71.31 241 GLY A N 1
ATOM 1826 C CA . GLY A 1 241 ? -31.471 1.658 44.725 1.00 71.31 241 GLY A CA 1
ATOM 1827 C C . GLY A 1 241 ? -30.676 2.422 45.790 1.00 71.31 241 GLY A C 1
ATOM 1828 O O . GLY A 1 241 ? -31.017 2.366 46.967 1.00 71.31 241 GLY A O 1
ATOM 1829 N N . ARG A 1 242 ? -29.650 3.193 45.402 1.00 59.03 242 ARG A N 1
ATOM 1830 C CA . ARG A 1 242 ? -28.936 4.102 46.323 1.00 59.03 242 ARG A CA 1
ATOM 1831 C C . ARG A 1 242 ? -29.609 5.468 46.465 1.00 59.03 242 ARG A C 1
ATOM 1833 O O . ARG A 1 242 ? -29.407 6.129 47.482 1.00 59.03 242 ARG A O 1
ATOM 1840 N N . GLY A 1 243 ? -30.402 5.883 45.478 1.00 51.12 243 GLY A N 1
ATOM 1841 C CA . GLY A 1 243 ? -31.267 7.060 45.572 1.00 51.12 243 GLY A CA 1
ATOM 1842 C C . GLY A 1 243 ? -32.402 6.865 46.580 1.00 51.12 243 GLY A C 1
ATOM 1843 O O . GLY A 1 243 ? -32.696 7.781 47.343 1.00 51.12 243 GLY A O 1
ATOM 1844 N N . ALA A 1 244 ? -32.961 5.652 46.664 1.00 48.56 244 ALA A N 1
ATOM 1845 C CA . ALA A 1 244 ? -34.023 5.313 47.615 1.00 48.56 244 ALA A CA 1
ATOM 1846 C C . ALA A 1 244 ? -33.576 5.373 49.093 1.00 48.56 244 ALA A C 1
ATOM 1848 O O . ALA A 1 244 ? -34.368 5.740 49.954 1.00 48.56 244 ALA A O 1
ATOM 1849 N N . SER A 1 245 ? -32.302 5.096 49.403 1.00 48.66 245 SER A N 1
ATOM 1850 C CA . SER A 1 245 ? -31.761 5.211 50.772 1.00 48.66 245 SER A CA 1
ATOM 1851 C C . SER A 1 245 ? -31.345 6.632 51.184 1.00 48.66 245 SER A C 1
ATOM 1853 O O . SER A 1 245 ? -30.859 6.810 52.297 1.00 48.66 245 SER A O 1
ATOM 1855 N N . ARG A 1 246 ? -31.500 7.650 50.321 1.00 47.62 246 ARG A N 1
ATOM 1856 C CA . ARG A 1 246 ? -31.163 9.054 50.644 1.00 47.62 246 ARG A CA 1
ATOM 1857 C C . ARG A 1 246 ? -32.363 9.939 50.980 1.00 47.62 246 ARG A C 1
ATOM 1859 O O . ARG A 1 246 ? -32.178 11.136 51.186 1.00 47.62 246 ARG A O 1
ATOM 1866 N N . VAL A 1 247 ? -33.562 9.377 51.105 1.00 44.78 247 VAL A N 1
ATOM 1867 C CA . VAL A 1 247 ? -34.682 10.088 51.731 1.00 44.78 247 VAL A CA 1
ATOM 1868 C C . VAL A 1 247 ? -34.579 9.872 53.241 1.00 44.78 247 VAL A C 1
ATOM 1870 O O . VAL A 1 247 ? -35.183 8.960 53.795 1.00 44.78 247 VAL A O 1
ATOM 1873 N N . SER A 1 248 ? -33.753 10.688 53.905 1.00 42.09 248 SER A N 1
ATOM 1874 C CA . SER A 1 248 ? -33.922 10.897 55.346 1.00 42.09 248 SER A CA 1
ATOM 1875 C C . SER A 1 248 ? -35.298 11.536 55.560 1.00 42.09 248 SER A C 1
ATOM 1877 O O . SER A 1 248 ? -35.645 12.450 54.807 1.00 42.09 248 SER A O 1
ATOM 1879 N N . PRO A 1 249 ? -36.083 11.076 56.547 1.00 44.69 249 PRO A N 1
ATOM 1880 C CA . PRO A 1 249 ? -37.393 11.635 56.826 1.00 44.69 249 PRO A CA 1
ATOM 1881 C C . PRO A 1 249 ? -37.207 13.065 57.326 1.00 44.69 249 PRO A C 1
ATOM 1883 O O . PRO A 1 249 ? -36.661 13.295 58.404 1.00 44.69 249 PRO A O 1
ATOM 1886 N N . THR A 1 250 ? -37.626 14.037 56.524 1.00 51.06 250 THR A N 1
ATOM 1887 C CA . THR A 1 250 ? -37.797 15.399 57.006 1.00 51.06 250 THR A CA 1
ATOM 1888 C C . THR A 1 250 ? -39.136 15.509 57.720 1.00 51.06 250 THR A C 1
ATOM 1890 O O . THR A 1 250 ? -40.183 15.318 57.103 1.00 51.06 250 THR A O 1
ATOM 1893 N N . ALA A 1 251 ? -39.026 15.957 58.970 1.00 40.31 251 ALA A N 1
ATOM 1894 C CA . ALA A 1 251 ? -40.021 16.683 59.753 1.00 40.31 251 ALA A CA 1
ATOM 1895 C C . ALA A 1 251 ? -41.144 15.829 60.390 1.00 40.31 251 ALA A C 1
ATOM 1897 O O . ALA A 1 251 ? -41.379 14.692 59.970 1.00 40.31 251 ALA A O 1
ATOM 1898 N N . PRO A 1 252 ? -41.801 16.326 61.454 1.00 46.62 252 PRO A N 1
ATOM 1899 C CA . PRO A 1 252 ? -42.082 17.736 61.752 1.00 46.62 252 PRO A CA 1
ATOM 1900 C C . PRO A 1 252 ? -40.977 18.475 62.513 1.00 46.62 252 PRO A C 1
ATOM 1902 O O . PRO A 1 252 ? -40.427 17.898 63.476 1.00 46.62 252 PRO A O 1
#

Radius of gyration: 29.69 Å; Cα contacts (8 Å, |Δi|>4): 331; chains: 1; bounding box: 69×38×103 Å

Foldseek 3Di:
DDDPDPPPPPDPDDDDDDDDDDDDDDDDDDDPDDDWDWAKEFPDWDDDLFKIKTWIKTWTDFCDDQPPPPDLAGGYPVSSVVSVTDIDTDQDWKWKWFQFPVGIDTLGTFGADRRNMTMDGPVSVQVSQVVVVHGLVRGQWMAIHDNSNHHIDGSVVSVLVNLVVQVVCVVVVHDQLVVSCVVCVPDPCNVVSVVVNVVVVLVVLVVLVVVLLPDVVSLVVSCVVCVPHPCNVVSVCSNVVVVVVPPDPDDD

Nearest PDB structures (foldseek):
  3ac0-assembly1_B  TM=3.303E-01  e=1.763E-01  Kluyveromyces marxianus
  3abz-assembly1_A  TM=4.057E-01  e=3.328E-01  Kluyveromyces marxianus
  3abz-assembly1_C  TM=4.248E-01  e=4.705E-01  Kluyveromyces marxianus
  9gzk-assembly3_F  TM=3.431E-01  e=7.467E-01  Listeria monocytogenes
  8bz7-assembly3_E  TM=3.504E-01  e=2.236E+00  Listeria monocytogenes

Secondary structure (DSSP, 8-state):
-----TTSSSS-SS---------PPPPPPP--S-----EEEEEEEEE-SSEEEEEEEEEES-SS-----TTTPPPPHHHHHHTTPEEEE--S-EEEEEEETTEEEEEEEE---TT-EEEEEHHHHHHHHHTTT--GGGEEEEEESGGG-SEEEEHHHHHHHHHHHHHHHHHTT-S-HHHHHHH-TTSTTHHHHHHHHHHHHHHHHHHHHHHHTT-HHHHHHHHHH-TT-TTHHHHHHHHHHHHHTT------

pLDDT: mean 79.54, std 21.08, range [25.41, 97.31]

Sequence (252 aa):
MGAPNALGTRLLAAAVALSAVAGVPARAEAAGPRRTRTVVAVADRKVSLAQVRLRFVEARRCRSEPPSQGEGRAPTLREVRAARCRLRPLRRALPVRARGTFGIAELGTLEPDAAGWIRVSVAAVDDGLGRKGLTLGDVRTLEVGPEGGAAIVRLDRLEELRAKWHVTWIQRGVGVPVAFAALHPNHSAAGWARAAAFEALLARQEQALRGALTDPERAASFLRRYAWSPYRDRVRAVLEGRGASRVSPTAP

Mean predicted aligned error: 12.84 Å